Protein AF-E4TLK9-F1 (afdb_monomer_lite)

Secondary structure (DSSP, 8-state):
---HHHHHHHHTSS--SSPPPHHHHHHHHHHHHHHHHHHHHHHHHHHHHHHHHHHHHHHHHHHHHHHHHHHHHHHHHHHHHHHS--TT--HHHHHHHHHHHHHHHHHHHHHHHHHHHHHHHTT-----GGGGSHHHHHHHHHHHHHHT--TTGGGTB-TTS-PPTTHHHHTTGGGS-HHHHHHHHHHHTT-EE-S--EEETTEEEEEEEETTTT-EEEEEEEEEETTEEEEEEE--

Radius of gyration: 26.28 Å; chains: 1; bounding box: 68×37×87 Å

Sequence (236 aa):
MINPFLLVLFISMIAVSCGPTEEEIKEREAFVADSIKRINEEIRIHNEKIEVGKQLRQNWIKNMIEEIDTELRHANNRLKEIDDFVIGRSLSTKKRQLREQRETISTLKTTKANLQTELAKTNLFKSFDFQCTPEGTINYLFEAAKSNDFSKLRHIGDPYGELGEGLYELTTIEAFPSEVQNEFVNILSEGRIMGEPIINQDTAVIEIAVGYNSDRLNKVKLIKRRKHWYLLSLVM

Structure (mmCIF, N/CA/C/O backbone):
data_AF-E4TLK9-F1
#
_entry.id   AF-E4TLK9-F1
#
loop_
_atom_site.group_PDB
_atom_site.id
_atom_site.type_symbol
_atom_site.label_atom_id
_atom_site.label_alt_id
_atom_site.label_comp_id
_atom_site.label_asym_id
_atom_site.label_entity_id
_atom_site.label_seq_id
_atom_site.pdbx_PDB_ins_code
_atom_site.Cartn_x
_atom_site.Cartn_y
_atom_site.Cartn_z
_atom_site.occupancy
_atom_site.B_iso_or_equiv
_atom_site.auth_seq_id
_atom_site.auth_comp_id
_atom_site.auth_asym_id
_atom_site.auth_atom_id
_atom_site.pdbx_PDB_model_num
ATOM 1 N N . MET A 1 1 ? -26.427 -4.366 20.321 1.00 39.12 1 MET A N 1
ATOM 2 C CA . MET A 1 1 ? -25.902 -3.086 20.849 1.00 39.12 1 MET A CA 1
ATOM 3 C C . MET A 1 1 ? -26.866 -2.570 21.901 1.00 39.12 1 MET A C 1
ATOM 5 O O . MET A 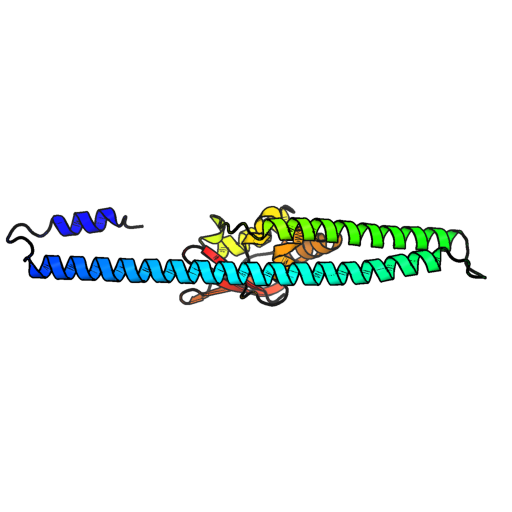1 1 ? -27.913 -2.046 21.548 1.00 39.12 1 MET A O 1
ATOM 9 N N . ILE A 1 2 ? -26.561 -2.779 23.181 1.00 38.53 2 ILE A N 1
ATOM 10 C CA . ILE A 1 2 ? -27.342 -2.178 24.267 1.00 38.53 2 ILE A CA 1
ATOM 11 C C . ILE A 1 2 ? -26.870 -0.729 24.372 1.00 38.53 2 ILE A C 1
ATOM 13 O O . ILE A 1 2 ? -25.686 -0.472 24.583 1.00 38.53 2 ILE A O 1
ATOM 17 N N . ASN A 1 3 ? -27.775 0.209 24.110 1.00 32.38 3 ASN A N 1
ATOM 18 C CA . ASN A 1 3 ? -27.506 1.636 24.207 1.00 32.38 3 ASN A CA 1
ATOM 19 C C . ASN A 1 3 ? -27.062 1.951 25.653 1.00 32.38 3 ASN A C 1
ATOM 21 O O . ASN A 1 3 ? -27.804 1.609 26.576 1.00 32.38 3 ASN A O 1
ATOM 25 N N . PRO A 1 4 ? -25.893 2.574 25.890 1.00 47.03 4 PRO A N 1
ATOM 26 C CA . PRO A 1 4 ? -25.422 2.871 27.245 1.00 47.03 4 PRO A CA 1
ATOM 27 C C . PRO A 1 4 ? -26.413 3.741 28.038 1.00 47.03 4 PRO A C 1
ATOM 29 O O . PRO A 1 4 ? -26.489 3.613 29.256 1.00 47.03 4 PRO A O 1
ATOM 32 N N . PHE A 1 5 ? -27.259 4.528 27.362 1.00 48.16 5 PHE A N 1
ATOM 33 C CA . PHE A 1 5 ? -28.358 5.266 27.997 1.00 48.16 5 PHE A CA 1
ATOM 34 C C . PHE A 1 5 ? -29.477 4.366 28.549 1.00 48.16 5 PHE A C 1
ATOM 36 O O . PHE A 1 5 ? -30.090 4.697 29.561 1.00 48.16 5 PHE A O 1
ATOM 43 N N . LEU A 1 6 ? -29.735 3.214 27.923 1.00 46.66 6 LEU A N 1
ATOM 44 C CA . LEU A 1 6 ? -30.761 2.258 28.361 1.00 46.66 6 LEU A CA 1
ATOM 45 C C . LEU A 1 6 ? -30.332 1.486 29.616 1.00 46.66 6 LEU A C 1
ATOM 47 O O . LEU A 1 6 ? -31.182 1.104 30.415 1.00 46.66 6 LEU A O 1
ATOM 51 N N . LEU A 1 7 ? -29.025 1.306 29.821 1.00 47.38 7 LEU A N 1
ATOM 52 C CA . LEU A 1 7 ? -28.484 0.633 31.004 1.00 47.38 7 LEU A CA 1
ATOM 53 C C . LEU A 1 7 ? -28.538 1.543 32.246 1.00 47.38 7 LEU A C 1
ATOM 55 O O . LEU A 1 7 ? -28.853 1.073 33.335 1.00 47.38 7 LEU A O 1
ATOM 59 N N . VAL A 1 8 ? -28.353 2.857 32.063 1.00 54.62 8 VAL A N 1
ATOM 60 C CA . VAL A 1 8 ? -28.563 3.873 33.115 1.00 54.62 8 VAL A CA 1
ATOM 61 C C . VAL A 1 8 ? -30.042 3.962 33.524 1.00 54.62 8 VAL A C 1
ATOM 63 O O . VAL A 1 8 ? -30.344 4.077 34.709 1.00 54.62 8 VAL A O 1
ATOM 66 N N . LEU A 1 9 ? -30.969 3.825 32.569 1.00 50.41 9 LEU A N 1
ATOM 67 C CA . LEU A 1 9 ? -32.421 3.843 32.812 1.00 50.41 9 LEU A CA 1
ATOM 68 C C . LEU A 1 9 ? -32.958 2.576 33.503 1.00 50.41 9 LEU A C 1
ATOM 70 O O . LEU A 1 9 ? -33.930 2.648 34.254 1.00 50.41 9 LEU A O 1
ATOM 74 N N . PHE A 1 10 ? -32.337 1.413 33.288 1.00 49.22 10 PHE A N 1
ATOM 75 C CA . PHE A 1 10 ? -32.759 0.173 33.953 1.00 49.22 10 PHE A CA 1
ATOM 76 C C . PHE A 1 10 ? -32.303 0.107 35.418 1.00 49.22 10 PHE A C 1
ATOM 78 O O . PHE A 1 10 ? -33.004 -0.447 36.262 1.00 49.22 10 PHE A O 1
ATOM 85 N N . ILE A 1 11 ? -31.175 0.745 35.747 1.00 52.88 11 ILE A N 1
ATOM 86 C CA . ILE A 1 11 ? -30.685 0.864 37.129 1.00 52.88 11 ILE A CA 1
ATOM 87 C C . ILE A 1 11 ? -31.583 1.801 37.960 1.00 52.88 11 ILE A C 1
ATOM 89 O O . ILE A 1 11 ? -31.688 1.624 39.172 1.00 52.88 11 ILE A O 1
ATOM 93 N N . SER A 1 12 ? -32.306 2.741 37.336 1.00 50.06 12 SER A N 1
ATOM 94 C CA . SER A 1 12 ? -33.211 3.651 38.056 1.00 50.06 12 SER A CA 1
ATOM 95 C C . SER A 1 12 ? -34.582 3.064 38.420 1.00 50.06 12 SER A C 1
ATOM 97 O O . SER A 1 12 ? -35.282 3.669 39.224 1.00 50.06 12 SER A O 1
ATOM 99 N N . MET A 1 13 ? -34.993 1.912 37.867 1.00 48.34 13 MET A N 1
ATOM 100 C CA . MET A 1 13 ? -36.345 1.363 38.106 1.00 48.34 13 MET A CA 1
ATOM 101 C C . MET A 1 13 ? -36.440 0.296 39.211 1.00 48.34 13 MET A C 1
ATOM 103 O O . MET A 1 13 ? -37.550 -0.091 39.562 1.00 48.34 13 MET A O 1
ATOM 107 N N . ILE A 1 14 ? -35.325 -0.167 39.793 1.00 50.03 14 ILE A N 1
ATOM 108 C CA . ILE A 1 14 ? -35.336 -1.234 40.823 1.00 50.03 14 ILE A CA 1
ATOM 109 C C . ILE A 1 14 ? -35.163 -0.686 42.260 1.00 50.03 14 ILE A C 1
ATOM 111 O O . ILE A 1 14 ? -35.329 -1.423 43.226 1.00 50.03 14 ILE A O 1
ATOM 115 N N . ALA A 1 15 ? -34.928 0.617 42.449 1.00 45.53 15 ALA A N 1
ATOM 116 C CA . ALA A 1 15 ? -34.709 1.211 43.772 1.00 45.53 15 ALA A CA 1
ATOM 117 C C . ALA A 1 15 ? -35.768 2.270 44.124 1.00 45.53 15 ALA A C 1
ATOM 119 O O . ALA A 1 15 ? -35.535 3.469 43.999 1.00 45.53 15 ALA A O 1
ATOM 120 N N . VAL A 1 16 ? -36.932 1.828 44.608 1.00 52.34 16 VAL A N 1
ATOM 121 C CA . VAL A 1 16 ? -37.844 2.683 45.389 1.00 52.34 16 VAL A CA 1
ATOM 122 C C . VAL A 1 16 ? -37.971 2.101 46.794 1.00 52.34 16 VAL A C 1
ATOM 124 O O . VAL A 1 16 ? -38.975 1.490 47.136 1.00 52.34 16 VAL A O 1
ATOM 127 N N . SER A 1 17 ? -36.908 2.248 47.586 1.00 52.69 17 SER A N 1
ATOM 128 C CA . SER A 1 17 ? -36.950 2.415 49.047 1.00 52.69 17 SER A CA 1
ATOM 129 C C . SER A 1 17 ? -35.513 2.677 49.517 1.00 52.69 17 SER A C 1
ATOM 131 O O . SER A 1 17 ? -34.683 1.780 49.432 1.00 52.69 17 SER A O 1
ATOM 133 N N . CYS A 1 18 ? -35.224 3.907 49.956 1.00 61.03 18 CYS A N 1
ATOM 134 C CA . CYS A 1 18 ? -33.894 4.481 50.241 1.00 61.03 18 CYS A CA 1
ATOM 135 C C . CYS A 1 18 ? -33.061 4.835 48.989 1.00 61.03 18 CYS A C 1
ATOM 137 O O . CYS A 1 18 ? -32.595 3.972 48.253 1.00 61.03 18 CYS A O 1
ATOM 139 N N . GLY A 1 19 ? -32.890 6.140 48.741 1.00 62.31 19 GLY A N 1
ATOM 140 C CA . GLY A 1 19 ? -31.951 6.648 47.735 1.00 62.31 19 GLY A CA 1
ATOM 141 C C . GLY A 1 19 ? -30.491 6.378 48.129 1.00 62.31 19 GLY A C 1
ATOM 142 O O . GLY A 1 19 ? -30.234 6.061 49.292 1.00 62.31 19 GLY A O 1
ATOM 143 N N . PRO A 1 20 ? -29.546 6.494 47.180 1.00 72.50 20 PRO A N 1
ATOM 144 C CA . PRO A 1 20 ? -28.137 6.229 47.444 1.00 72.50 20 PRO A CA 1
ATOM 145 C C . PRO A 1 20 ? -27.592 7.156 48.533 1.00 72.50 20 PRO A C 1
ATOM 147 O O . PRO A 1 20 ? -27.981 8.325 48.620 1.00 72.50 20 PRO A O 1
ATOM 150 N N . THR A 1 21 ? -26.697 6.632 49.366 1.00 83.25 21 THR A N 1
ATOM 151 C CA . THR A 1 21 ? -26.055 7.424 50.426 1.00 83.25 21 THR A CA 1
ATOM 152 C C . THR A 1 21 ? -25.084 8.449 49.826 1.00 83.25 21 THR A C 1
ATOM 154 O O . THR A 1 21 ? -24.628 8.310 48.692 1.00 83.25 21 THR A O 1
ATOM 157 N N . GLU A 1 22 ? -24.733 9.499 50.577 1.00 85.81 22 GLU A N 1
ATOM 158 C CA . GLU A 1 22 ? -23.747 10.496 50.120 1.00 85.81 22 GLU A CA 1
ATOM 159 C C . GLU A 1 22 ? -22.383 9.854 49.798 1.00 85.81 22 GLU A C 1
ATOM 161 O O . GLU A 1 22 ? -21.685 10.278 48.878 1.00 85.81 22 GLU A O 1
ATOM 166 N N . GLU A 1 23 ? -22.024 8.800 50.530 1.00 87.44 23 GLU A N 1
ATOM 167 C CA . GLU A 1 23 ? -20.801 8.026 50.320 1.00 87.44 23 GLU A CA 1
ATOM 168 C C . GLU A 1 23 ? -20.871 7.202 49.025 1.00 87.44 23 GLU A C 1
ATOM 170 O O . GLU A 1 23 ? -19.958 7.284 48.205 1.00 87.44 23 GLU A O 1
ATOM 175 N N . GLU A 1 24 ? -22.001 6.539 48.748 1.00 82.00 24 GLU A N 1
ATOM 176 C CA . GLU A 1 24 ? -22.237 5.842 47.473 1.00 82.00 24 GLU A CA 1
ATOM 177 C C . GLU A 1 24 ? -22.226 6.794 46.266 1.00 82.00 24 GLU A C 1
ATOM 179 O O . GLU A 1 24 ? -21.778 6.420 45.179 1.00 82.00 24 GLU A O 1
ATOM 184 N N . ILE A 1 25 ? -22.715 8.029 46.426 1.00 83.62 25 ILE A N 1
ATOM 185 C CA . ILE A 1 25 ? -22.654 9.051 45.372 1.00 83.62 25 ILE A CA 1
ATOM 186 C C . ILE A 1 25 ? -21.197 9.458 45.117 1.00 83.62 25 ILE A C 1
ATOM 188 O O . ILE A 1 25 ? -20.768 9.445 43.963 1.00 83.62 25 ILE A O 1
ATOM 192 N N . LYS A 1 26 ? -20.413 9.736 46.168 1.00 88.62 26 LYS A N 1
ATOM 193 C CA . LYS A 1 26 ? -18.987 10.091 46.045 1.00 88.62 26 LYS A CA 1
ATOM 194 C C . LYS A 1 26 ? -18.156 8.971 45.421 1.00 88.62 26 LYS A C 1
ATOM 196 O O . LYS A 1 26 ? -17.313 9.246 44.569 1.00 88.62 26 LYS A O 1
ATOM 201 N N . GLU A 1 27 ? -18.401 7.715 45.791 1.00 89.69 27 GLU A N 1
ATOM 202 C CA . GLU A 1 27 ? -17.726 6.563 45.182 1.00 89.69 27 GLU A CA 1
ATOM 203 C C . GLU A 1 27 ? -18.060 6.425 43.691 1.00 89.69 27 GLU A C 1
ATOM 205 O O . GLU A 1 27 ? -17.165 6.208 42.869 1.00 89.69 27 GLU A O 1
ATOM 210 N N . ARG A 1 28 ? -19.333 6.608 43.311 1.00 87.12 28 ARG A N 1
ATOM 211 C CA . ARG A 1 28 ? -19.753 6.602 41.900 1.00 87.12 28 ARG A CA 1
ATOM 212 C C . ARG A 1 28 ? -19.112 7.743 41.115 1.00 87.12 28 ARG A C 1
ATOM 214 O O . ARG A 1 28 ? -18.619 7.509 40.012 1.00 87.12 28 ARG A O 1
ATOM 221 N N . GLU A 1 29 ? -19.088 8.953 41.666 1.00 90.75 29 GLU A N 1
ATOM 222 C CA . GLU A 1 29 ? -18.437 10.112 41.046 1.00 90.75 29 GLU A CA 1
ATOM 223 C C . GLU A 1 29 ? -16.932 9.885 40.866 1.00 90.75 29 GLU A C 1
ATOM 225 O O . GLU A 1 29 ? -16.398 10.133 39.781 1.00 90.75 29 GLU A O 1
ATOM 230 N N . ALA A 1 30 ? -16.256 9.337 41.880 1.00 90.81 30 ALA A N 1
ATOM 231 C CA . ALA A 1 30 ? -14.840 8.992 41.811 1.00 90.81 30 ALA A CA 1
ATOM 232 C C . ALA A 1 30 ? -14.558 7.913 40.750 1.00 90.81 30 ALA A C 1
ATOM 234 O O . ALA A 1 30 ? -13.628 8.060 39.954 1.00 90.81 30 ALA A O 1
ATOM 235 N N . PHE A 1 31 ? -15.385 6.865 40.675 1.00 91.38 31 PHE A N 1
ATOM 236 C CA . PHE A 1 31 ? -15.266 5.812 39.662 1.00 91.38 31 PHE A CA 1
ATOM 237 C C . PHE A 1 31 ? -15.469 6.344 38.234 1.00 91.38 31 PHE A C 1
ATOM 239 O O . PHE A 1 31 ? -14.740 5.964 37.308 1.00 91.38 31 PHE A O 1
ATOM 246 N N . VAL A 1 32 ? -16.444 7.238 38.039 1.00 91.44 32 VAL A N 1
ATOM 247 C CA . VAL A 1 32 ? -16.689 7.892 36.746 1.00 91.44 32 VAL A CA 1
ATOM 248 C C . VAL A 1 32 ? -15.514 8.796 36.370 1.00 91.44 32 VAL A C 1
ATOM 250 O O . VAL A 1 32 ? -15.032 8.710 35.240 1.00 91.44 32 VAL A O 1
ATOM 253 N N . ALA A 1 33 ? -15.006 9.607 37.302 1.00 92.25 33 ALA A N 1
ATOM 254 C CA . ALA A 1 33 ? -13.859 10.483 37.065 1.00 92.25 33 ALA A CA 1
ATOM 255 C C . ALA A 1 33 ? -12.591 9.696 36.689 1.00 92.25 33 ALA A C 1
ATOM 257 O O . ALA A 1 33 ? -11.909 10.047 35.723 1.00 92.25 33 ALA A O 1
ATOM 258 N N . ASP A 1 34 ? -12.304 8.598 37.396 1.00 93.69 34 ASP A N 1
ATOM 259 C CA . ASP A 1 34 ? -11.184 7.702 37.090 1.00 93.69 34 ASP A CA 1
ATOM 260 C C . ASP A 1 34 ? -11.346 7.033 35.714 1.00 93.69 34 ASP A C 1
ATOM 262 O O . ASP A 1 34 ? -10.414 6.991 34.908 1.00 93.69 34 ASP A O 1
ATOM 266 N N . SER A 1 35 ? -12.561 6.591 35.380 1.00 91.50 35 SER A N 1
ATOM 267 C CA . SER A 1 35 ? -12.861 6.007 34.068 1.00 91.50 35 SER A CA 1
ATOM 268 C C . SER A 1 35 ? -12.695 7.013 32.926 1.00 91.50 35 SER A C 1
ATOM 270 O O . SER A 1 35 ? -12.095 6.677 31.906 1.00 91.50 35 SER A O 1
ATOM 272 N N . ILE A 1 36 ? -13.145 8.260 33.102 1.00 92.94 36 ILE A N 1
ATOM 273 C CA . ILE A 1 36 ? -12.925 9.346 32.133 1.00 92.94 36 ILE A CA 1
ATOM 274 C C . ILE A 1 36 ? -11.427 9.625 31.971 1.00 92.94 36 ILE A C 1
ATOM 276 O O . ILE A 1 36 ? -10.950 9.775 30.845 1.00 92.94 36 ILE A O 1
ATOM 280 N N . LYS A 1 37 ? -10.667 9.659 33.073 1.00 94.69 37 LYS A N 1
ATOM 281 C CA . LYS A 1 37 ? -9.216 9.874 33.038 1.00 94.69 37 LYS A CA 1
ATOM 282 C C . LYS A 1 37 ? -8.502 8.776 32.245 1.00 94.69 37 LYS A C 1
ATOM 284 O O . LYS A 1 37 ? -7.679 9.103 31.393 1.00 94.69 37 LYS A O 1
ATOM 289 N N . ARG A 1 38 ? -8.849 7.501 32.467 1.00 93.00 38 ARG A N 1
ATOM 290 C CA . ARG A 1 38 ? -8.309 6.365 31.696 1.00 93.00 38 ARG A CA 1
ATOM 291 C C . ARG A 1 38 ? -8.635 6.472 30.208 1.00 93.00 38 ARG A C 1
ATOM 293 O O . ARG A 1 38 ? -7.733 6.365 29.387 1.00 93.00 38 ARG A O 1
ATOM 300 N N . ILE A 1 39 ? -9.890 6.761 29.861 1.00 92.31 39 ILE A N 1
ATOM 301 C CA . ILE A 1 39 ? -10.317 6.921 28.461 1.00 92.31 39 ILE A CA 1
ATOM 302 C C . ILE A 1 39 ? -9.553 8.065 27.781 1.00 92.31 39 ILE A C 1
ATOM 304 O O . ILE A 1 39 ? -9.091 7.916 26.651 1.00 92.31 39 ILE A O 1
ATOM 308 N N . ASN A 1 40 ? -9.396 9.205 28.456 1.00 93.69 40 ASN A N 1
ATOM 309 C CA . ASN A 1 40 ? -8.656 10.343 27.910 1.00 93.69 40 ASN A CA 1
ATOM 310 C C . ASN A 1 40 ? -7.179 10.008 27.683 1.00 93.69 40 ASN A C 1
ATOM 312 O O . ASN A 1 40 ? -6.610 10.409 26.667 1.00 93.69 40 ASN A O 1
ATOM 316 N N . GLU A 1 41 ? -6.577 9.244 28.590 1.00 94.81 41 GLU A N 1
ATOM 317 C CA . GLU A 1 41 ? -5.200 8.781 28.452 1.00 94.81 41 GLU A CA 1
ATOM 318 C C . GLU A 1 41 ? -5.037 7.792 27.286 1.00 94.81 41 GLU A C 1
ATOM 320 O O . GLU A 1 41 ? -4.126 7.938 26.472 1.00 94.81 41 GLU A O 1
ATOM 325 N N . GLU A 1 42 ? -5.962 6.846 27.119 1.00 92.69 42 GLU A N 1
ATOM 326 C CA . GLU A 1 42 ? -5.984 5.941 25.962 1.00 92.69 42 GLU A CA 1
ATOM 327 C C . GLU A 1 42 ? -6.135 6.702 24.636 1.00 92.69 42 GLU A C 1
ATOM 329 O O . GLU A 1 42 ? -5.474 6.376 23.647 1.00 92.69 42 GLU A O 1
ATOM 334 N N . ILE A 1 43 ? -6.974 7.744 24.606 1.00 92.69 43 ILE A N 1
ATOM 335 C CA . ILE A 1 43 ? -7.133 8.623 23.438 1.00 92.69 43 ILE A CA 1
ATOM 336 C C . ILE A 1 43 ? -5.832 9.374 23.144 1.00 92.69 43 ILE A C 1
ATOM 338 O O . ILE A 1 43 ? -5.437 9.465 21.979 1.00 92.69 43 ILE A O 1
ATOM 342 N N . ARG A 1 44 ? -5.158 9.894 24.177 1.00 95.94 44 ARG A N 1
ATOM 343 C CA . ARG A 1 44 ? -3.869 10.581 24.036 1.00 95.94 44 ARG A CA 1
ATOM 344 C C . ARG A 1 44 ? -2.824 9.650 23.422 1.00 95.94 44 ARG A C 1
ATOM 346 O O . ARG A 1 44 ? -2.254 9.988 22.389 1.00 95.94 44 ARG A O 1
ATOM 353 N N . ILE A 1 45 ? -2.649 8.457 23.994 1.00 95.44 45 ILE A N 1
ATOM 354 C CA . ILE A 1 45 ? -1.698 7.445 23.508 1.00 95.44 45 ILE A CA 1
ATOM 355 C C . ILE A 1 45 ? -2.030 7.023 22.071 1.00 95.44 45 ILE A C 1
ATOM 357 O O . ILE A 1 45 ? -1.135 6.896 21.238 1.00 95.44 45 ILE A O 1
ATOM 361 N N . HIS A 1 46 ? -3.312 6.825 21.752 1.00 93.31 46 HIS A N 1
ATOM 362 C CA . HIS A 1 46 ? -3.754 6.502 20.394 1.00 93.31 46 HIS A CA 1
ATOM 363 C C . HIS A 1 46 ? -3.335 7.576 19.383 1.00 93.31 46 HIS A C 1
ATOM 365 O O . HIS A 1 46 ? -2.796 7.244 18.328 1.00 93.31 46 HIS A O 1
ATOM 371 N N . ASN A 1 47 ? -3.553 8.851 19.709 1.00 93.62 47 ASN A N 1
ATOM 372 C CA . ASN A 1 47 ? -3.186 9.959 18.832 1.00 93.62 47 ASN A CA 1
ATOM 373 C C . ASN A 1 47 ? -1.663 10.071 18.673 1.00 93.62 47 ASN A C 1
ATOM 375 O O . ASN A 1 47 ? -1.187 10.244 17.557 1.00 93.62 47 ASN A O 1
ATOM 379 N N . GLU A 1 48 ? -0.894 9.898 19.751 1.00 95.75 48 GLU A N 1
ATOM 380 C CA . GLU A 1 48 ? 0.575 9.887 19.689 1.00 95.75 48 GLU A CA 1
ATOM 381 C C . GLU A 1 48 ? 1.099 8.769 18.786 1.00 95.75 48 GLU A C 1
ATOM 383 O O . GLU A 1 48 ? 1.959 9.009 17.940 1.00 95.75 48 GLU A O 1
ATOM 388 N N . LYS A 1 49 ? 0.536 7.562 18.895 1.00 96.06 49 LYS A N 1
ATOM 389 C CA . LYS A 1 49 ? 0.905 6.447 18.015 1.00 96.06 49 LYS A CA 1
ATOM 390 C C . LYS A 1 49 ? 0.523 6.690 16.555 1.00 96.06 49 LYS A C 1
ATOM 392 O O . LYS A 1 49 ? 1.281 6.304 15.671 1.00 96.06 49 LYS A O 1
ATOM 397 N N . ILE A 1 50 ? -0.606 7.351 16.290 1.00 94.75 50 ILE A N 1
ATOM 398 C CA . ILE A 1 50 ? -0.957 7.791 14.931 1.00 94.75 50 ILE A CA 1
ATOM 399 C C . ILE A 1 50 ? 0.095 8.764 14.390 1.00 94.75 50 ILE A C 1
ATOM 401 O O . ILE A 1 50 ? 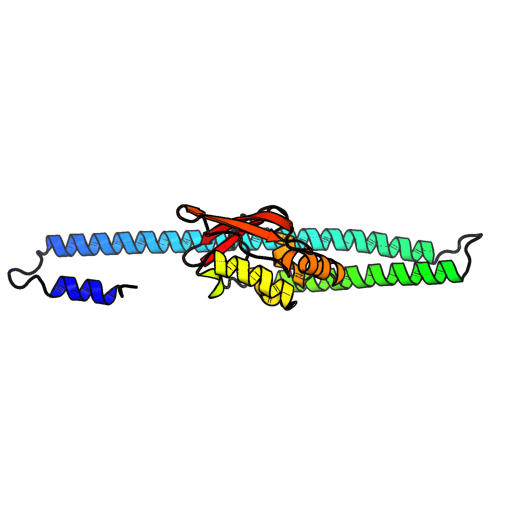0.504 8.627 13.240 1.00 94.75 50 ILE A O 1
ATOM 405 N N . GLU A 1 51 ? 0.552 9.731 15.188 1.00 94.62 51 GLU A N 1
ATOM 406 C CA . GLU A 1 51 ? 1.592 10.669 14.747 1.00 94.62 51 GLU A CA 1
ATOM 407 C C . GLU A 1 51 ? 2.922 9.963 14.458 1.00 94.62 51 GLU A C 1
ATOM 409 O O . GLU A 1 51 ? 3.557 10.249 13.442 1.00 94.62 51 GLU A O 1
ATOM 414 N N . VAL A 1 52 ? 3.305 8.976 15.274 1.00 95.31 52 VAL A N 1
ATOM 415 C CA . VAL A 1 52 ? 4.468 8.118 14.988 1.00 95.31 52 VAL A CA 1
ATOM 416 C C . VAL A 1 52 ? 4.282 7.371 13.664 1.00 95.31 52 VAL A C 1
ATOM 418 O O . VAL A 1 52 ? 5.156 7.431 12.800 1.00 95.31 52 VAL A O 1
ATOM 421 N N . GLY A 1 53 ? 3.131 6.727 13.452 1.00 94.62 53 GLY A N 1
ATOM 422 C CA . GLY A 1 53 ? 2.840 6.012 12.207 1.00 94.62 53 GLY A CA 1
ATOM 423 C C . GLY A 1 53 ? 2.864 6.915 10.970 1.00 94.62 53 GLY A C 1
ATOM 424 O O . GLY A 1 53 ? 3.408 6.535 9.930 1.00 94.62 53 GLY A O 1
ATOM 425 N N . LYS A 1 54 ? 2.362 8.152 11.087 1.00 94.56 54 LYS A N 1
ATOM 426 C CA . LYS A 1 54 ? 2.469 9.171 10.031 1.00 94.56 54 LYS A CA 1
ATOM 427 C C . LYS A 1 54 ? 3.925 9.491 9.704 1.00 94.56 54 LYS A C 1
ATOM 429 O O . LYS A 1 54 ? 4.276 9.512 8.527 1.00 94.56 54 LYS A O 1
ATOM 434 N N . GLN A 1 55 ? 4.767 9.713 10.714 1.00 95.12 55 GLN A N 1
ATOM 435 C CA . GLN A 1 55 ? 6.190 10.002 10.512 1.00 95.12 55 GLN A CA 1
ATOM 436 C C . GLN A 1 55 ? 6.920 8.830 9.848 1.00 95.12 55 GLN A C 1
ATOM 438 O O . GLN A 1 55 ? 7.673 9.045 8.899 1.00 95.12 55 GLN A O 1
ATOM 443 N N . LEU A 1 56 ? 6.659 7.595 10.289 1.00 95.38 56 LEU A N 1
ATOM 444 C CA . LEU A 1 56 ? 7.231 6.388 9.684 1.00 95.38 56 LEU A CA 1
ATOM 445 C C . LEU A 1 56 ? 6.866 6.284 8.201 1.00 95.38 56 LEU A C 1
ATOM 447 O O . LEU A 1 56 ? 7.749 6.127 7.357 1.00 95.38 56 LEU A O 1
ATOM 451 N N . ARG A 1 57 ? 5.586 6.474 7.865 1.00 94.38 57 ARG A N 1
ATOM 452 C CA . ARG A 1 57 ? 5.130 6.465 6.472 1.00 94.38 57 ARG A CA 1
ATOM 453 C C . ARG A 1 57 ? 5.752 7.588 5.648 1.00 94.38 57 ARG A C 1
ATOM 455 O O . ARG A 1 57 ? 6.184 7.351 4.526 1.00 94.38 57 ARG A O 1
ATOM 462 N N . GLN A 1 58 ? 5.807 8.805 6.185 1.00 95.56 58 GLN A N 1
ATOM 463 C CA . GLN A 1 58 ? 6.436 9.939 5.504 1.00 95.56 58 GLN A CA 1
ATOM 464 C C . GLN A 1 58 ? 7.911 9.671 5.211 1.00 95.56 58 GLN A C 1
ATOM 466 O O . GLN A 1 58 ? 8.376 9.990 4.121 1.00 95.56 58 GLN A O 1
ATOM 471 N N . ASN A 1 59 ? 8.635 9.082 6.162 1.00 96.25 59 ASN A N 1
ATOM 472 C CA . ASN A 1 59 ? 10.038 8.729 5.984 1.00 96.25 59 ASN A CA 1
ATOM 473 C C . ASN A 1 59 ? 10.205 7.634 4.925 1.00 96.25 59 ASN A C 1
ATOM 475 O O . ASN A 1 59 ? 11.042 7.789 4.043 1.00 96.25 59 ASN A O 1
ATOM 479 N N . TRP A 1 60 ? 9.364 6.595 4.937 1.00 95.88 60 TRP A N 1
ATOM 480 C CA . TRP A 1 60 ? 9.377 5.565 3.893 1.00 95.88 60 TRP A CA 1
ATOM 481 C C . TRP A 1 60 ? 9.143 6.163 2.494 1.00 95.88 60 TRP A C 1
ATOM 483 O O . TRP A 1 60 ? 9.938 5.929 1.587 1.00 95.88 60 TRP A O 1
ATOM 493 N N . ILE A 1 61 ? 8.126 7.023 2.330 1.00 96.69 61 ILE A N 1
ATOM 494 C CA . ILE A 1 61 ? 7.847 7.691 1.044 1.00 96.69 61 ILE A CA 1
ATOM 495 C C . ILE A 1 61 ? 9.024 8.581 0.612 1.00 96.69 61 ILE A C 1
ATOM 497 O O . ILE A 1 61 ? 9.389 8.587 -0.562 1.00 96.69 61 ILE A O 1
ATOM 501 N N . LYS A 1 62 ? 9.626 9.343 1.538 1.00 97.94 62 LYS A N 1
ATOM 502 C CA . LYS A 1 62 ? 10.788 10.198 1.238 1.00 97.94 62 LYS A CA 1
ATOM 503 C C . LYS A 1 62 ? 11.981 9.380 0.755 1.00 97.94 62 LYS A C 1
ATOM 505 O O . LYS A 1 62 ? 12.566 9.746 -0.258 1.00 97.94 62 LYS A O 1
ATOM 510 N N . ASN A 1 63 ? 12.277 8.263 1.415 1.00 98.00 63 ASN A N 1
ATOM 511 C CA . ASN A 1 63 ? 13.354 7.368 1.001 1.00 98.00 63 ASN A CA 1
ATOM 512 C C . ASN A 1 63 ? 13.109 6.840 -0.424 1.00 98.00 63 ASN A C 1
ATOM 514 O O . ASN A 1 63 ? 14.014 6.894 -1.250 1.00 98.00 63 ASN A O 1
ATOM 518 N N . MET A 1 64 ? 11.874 6.445 -0.766 1.00 97.56 64 MET A N 1
ATOM 519 C CA . MET A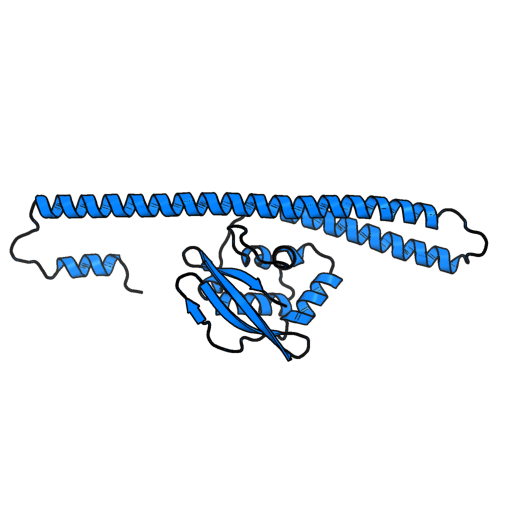 1 64 ? 11.552 6.015 -2.139 1.00 97.56 64 MET A CA 1
ATOM 520 C C . MET A 1 64 ? 11.720 7.135 -3.166 1.00 97.56 64 MET A C 1
ATOM 522 O O . MET A 1 64 ? 12.182 6.905 -4.281 1.00 97.56 64 MET A O 1
ATOM 526 N N . ILE A 1 65 ? 11.374 8.372 -2.806 1.00 98.31 65 ILE A N 1
ATOM 527 C CA . ILE A 1 65 ? 11.610 9.528 -3.677 1.00 98.31 65 ILE A CA 1
ATOM 528 C C . ILE A 1 65 ? 13.117 9.743 -3.905 1.00 98.31 65 ILE A C 1
ATOM 530 O O . ILE A 1 65 ? 13.517 10.041 -5.032 1.00 98.31 65 ILE A O 1
ATOM 534 N N . GLU A 1 66 ? 13.950 9.581 -2.875 1.00 98.44 66 GLU A N 1
ATOM 535 C CA . GLU A 1 66 ? 15.413 9.698 -2.977 1.00 98.44 66 GLU A CA 1
ATOM 536 C C . GLU A 1 66 ? 16.036 8.588 -3.841 1.00 98.44 66 GLU A C 1
ATOM 538 O O . GLU A 1 66 ? 16.946 8.850 -4.642 1.00 98.44 66 GLU A O 1
ATOM 543 N N . GLU A 1 67 ? 15.520 7.363 -3.736 1.00 98.00 67 GLU A N 1
ATOM 544 C CA . GLU A 1 67 ? 15.890 6.240 -4.601 1.00 98.00 67 GLU A CA 1
ATOM 545 C C . GLU A 1 67 ? 15.526 6.529 -6.059 1.00 98.00 67 GLU A C 1
ATOM 547 O O . GLU A 1 67 ? 16.398 6.480 -6.930 1.00 98.00 67 GLU A O 1
ATOM 552 N N . ILE A 1 68 ? 14.294 6.972 -6.326 1.00 98.19 68 ILE A N 1
ATOM 553 C CA . ILE A 1 68 ? 13.864 7.369 -7.675 1.00 98.19 68 ILE A CA 1
ATOM 554 C C . ILE A 1 68 ? 14.713 8.525 -8.213 1.00 98.19 68 ILE A C 1
ATOM 556 O O . ILE A 1 68 ? 15.041 8.549 -9.399 1.00 98.19 68 ILE A O 1
ATOM 560 N N . ASP A 1 69 ? 15.116 9.486 -7.379 1.00 98.50 69 ASP A N 1
ATOM 561 C CA . ASP A 1 69 ? 16.024 10.556 -7.802 1.00 98.50 69 ASP A CA 1
ATOM 562 C C . ASP A 1 69 ? 17.399 10.028 -8.209 1.00 98.50 69 ASP A C 1
ATOM 564 O O . ASP A 1 69 ? 18.017 10.535 -9.152 1.00 98.50 69 ASP A O 1
ATOM 568 N N . THR A 1 70 ? 17.874 8.991 -7.528 1.00 98.44 70 THR A N 1
ATOM 569 C CA . THR A 1 70 ? 19.105 8.289 -7.888 1.00 98.44 70 THR A CA 1
ATOM 570 C C . THR A 1 70 ? 18.944 7.555 -9.216 1.00 98.44 70 THR A C 1
ATOM 572 O O . THR A 1 70 ? 19.752 7.757 -10.127 1.00 98.44 70 THR A O 1
ATOM 575 N N . GLU A 1 71 ? 17.859 6.805 -9.391 1.00 98.19 71 GLU A N 1
ATOM 576 C CA . GLU A 1 71 ? 17.541 6.121 -10.647 1.00 98.19 71 GLU A CA 1
ATOM 577 C C . GLU A 1 71 ? 17.359 7.091 -11.816 1.00 98.19 71 GLU A C 1
ATOM 579 O O . GLU A 1 71 ? 17.873 6.848 -12.907 1.00 98.19 71 GLU A O 1
ATOM 584 N N . LEU A 1 72 ? 16.714 8.238 -11.598 1.00 98.38 72 LEU A N 1
ATOM 585 C CA . LEU A 1 72 ? 16.574 9.289 -12.602 1.00 98.38 72 LEU A CA 1
ATOM 586 C C . LEU A 1 72 ? 17.934 9.829 -13.041 1.00 98.38 72 LEU A C 1
ATOM 588 O O . LEU A 1 72 ? 18.134 10.061 -14.237 1.00 98.38 72 LEU A O 1
ATOM 592 N N . ARG A 1 73 ? 18.889 10.026 -12.123 1.00 98.44 73 ARG A N 1
ATOM 593 C CA . ARG A 1 73 ? 20.257 10.432 -12.495 1.00 98.44 73 ARG A CA 1
ATOM 594 C C . ARG A 1 73 ? 20.914 9.377 -13.386 1.00 98.44 73 ARG A C 1
ATOM 596 O O . ARG A 1 73 ? 21.432 9.730 -14.447 1.00 98.44 73 ARG A O 1
ATOM 603 N N . HIS A 1 74 ? 20.832 8.100 -13.014 1.00 98.19 74 HIS A N 1
ATOM 604 C CA . HIS A 1 74 ? 21.369 6.999 -13.821 1.00 98.19 74 HIS A CA 1
ATOM 605 C C . HIS A 1 74 ? 20.693 6.896 -15.195 1.00 98.19 74 HIS A C 1
ATOM 607 O O . HIS A 1 74 ? 21.372 6.811 -16.218 1.00 98.19 74 HIS A O 1
ATOM 613 N N . ALA A 1 75 ? 19.366 6.991 -15.240 1.00 97.81 75 ALA A N 1
ATOM 614 C CA . ALA A 1 75 ? 18.577 6.930 -16.461 1.00 97.81 75 ALA A CA 1
ATOM 615 C C . ALA A 1 75 ? 18.898 8.088 -17.422 1.00 97.81 75 ALA A C 1
ATOM 617 O O . ALA A 1 75 ? 18.994 7.883 -18.633 1.00 97.81 75 ALA A O 1
ATOM 618 N N . ASN A 1 76 ? 19.109 9.300 -16.899 1.00 97.62 76 ASN A N 1
ATOM 619 C CA . ASN A 1 76 ? 19.513 10.453 -17.705 1.00 97.62 76 ASN A CA 1
ATOM 620 C C . ASN A 1 76 ? 20.951 10.328 -18.229 1.00 97.62 76 ASN A C 1
ATOM 622 O O . ASN A 1 76 ? 21.209 10.717 -19.367 1.00 97.62 76 ASN A O 1
ATOM 626 N N . ASN A 1 77 ? 21.880 9.779 -17.442 1.00 96.69 77 ASN A N 1
ATOM 627 C CA . ASN A 1 77 ? 23.242 9.513 -17.916 1.00 96.69 77 ASN A CA 1
ATOM 628 C C . ASN A 1 77 ? 23.235 8.475 -19.042 1.00 96.69 77 ASN A C 1
ATOM 630 O O . ASN A 1 77 ? 23.786 8.731 -20.109 1.00 96.69 77 ASN A O 1
ATOM 634 N N . ARG A 1 78 ? 22.492 7.378 -18.868 1.00 95.25 78 ARG A N 1
ATOM 635 C CA . ARG A 1 78 ? 22.307 6.364 -19.912 1.00 95.25 78 ARG A CA 1
ATOM 636 C C . ARG A 1 78 ? 21.669 6.936 -21.179 1.00 95.25 78 ARG A C 1
ATOM 638 O O . ARG A 1 78 ? 22.038 6.551 -22.283 1.00 95.25 78 ARG A O 1
ATOM 645 N N . LEU A 1 79 ? 20.726 7.873 -21.050 1.00 95.62 79 LEU A N 1
ATOM 646 C CA . LEU A 1 79 ? 20.143 8.556 -22.207 1.00 95.62 79 LEU A CA 1
ATOM 647 C C . LEU A 1 79 ? 21.205 9.329 -23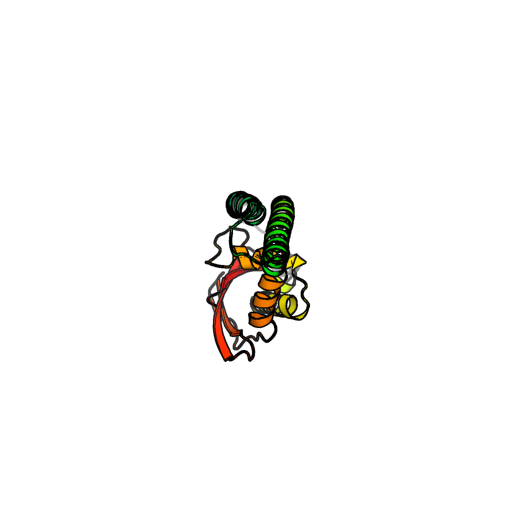.006 1.00 95.62 79 LEU A C 1
ATOM 649 O O . LEU A 1 79 ? 21.186 9.260 -24.234 1.00 95.62 79 LEU A O 1
ATOM 653 N N . LYS A 1 80 ? 22.127 10.024 -22.323 1.00 94.75 80 LYS A N 1
ATOM 654 C CA . LYS A 1 80 ? 23.255 10.718 -22.966 1.00 94.75 80 LYS A CA 1
ATOM 655 C C . LYS A 1 80 ? 24.189 9.729 -23.659 1.00 94.75 80 LYS A C 1
ATOM 657 O O . LYS A 1 80 ? 24.475 9.914 -24.830 1.00 94.75 80 LYS A O 1
ATOM 662 N N . GLU A 1 81 ? 24.553 8.633 -22.996 1.00 92.88 81 GLU A N 1
ATOM 663 C CA . GLU A 1 81 ? 25.395 7.575 -23.582 1.00 92.88 81 GLU A CA 1
ATOM 664 C C . GLU A 1 81 ? 24.765 6.937 -24.830 1.00 92.88 81 GLU A C 1
ATOM 666 O O . GLU A 1 81 ? 25.453 6.626 -25.801 1.00 92.88 81 GLU A O 1
ATOM 671 N N . ILE A 1 82 ? 23.442 6.731 -24.834 1.00 91.31 82 ILE A N 1
ATOM 672 C CA . ILE A 1 82 ? 22.735 6.232 -26.018 1.00 91.31 82 ILE A CA 1
ATOM 673 C C . ILE A 1 82 ? 22.758 7.285 -27.128 1.00 91.31 82 ILE A C 1
ATOM 675 O O . ILE A 1 82 ? 22.822 6.909 -28.304 1.00 91.31 82 ILE A O 1
ATOM 679 N N . ASP A 1 83 ? 22.660 8.571 -26.793 1.00 89.44 83 ASP A N 1
ATOM 680 C CA . ASP A 1 83 ? 22.705 9.634 -27.789 1.00 89.44 83 ASP A CA 1
ATOM 681 C C . ASP A 1 83 ? 24.107 9.824 -28.381 1.00 89.44 83 ASP A C 1
ATOM 683 O O . ASP A 1 83 ? 24.245 9.971 -29.601 1.00 89.44 83 ASP A O 1
ATOM 687 N N . ASP A 1 84 ? 25.142 9.679 -27.564 1.00 88.81 84 ASP A N 1
ATOM 688 C CA . ASP A 1 84 ? 26.523 9.653 -28.018 1.00 88.81 84 ASP A CA 1
ATOM 689 C C . ASP A 1 84 ? 26.744 8.473 -28.988 1.00 88.81 84 ASP A C 1
ATOM 691 O O . ASP A 1 84 ? 26.190 7.372 -28.873 1.00 88.81 84 ASP A O 1
ATOM 695 N N . PHE A 1 85 ? 27.469 8.736 -30.073 1.00 67.00 85 PHE A N 1
ATOM 696 C CA . PHE A 1 85 ? 27.605 7.800 -31.186 1.00 67.00 85 PHE A CA 1
ATOM 697 C C . PHE A 1 85 ? 28.496 6.601 -30.820 1.00 67.00 85 PHE A C 1
ATOM 699 O O . PHE A 1 85 ? 29.556 6.763 -30.225 1.00 67.00 85 PHE A O 1
ATOM 706 N N . VAL A 1 86 ? 28.100 5.395 -31.254 1.00 77.69 86 VAL A N 1
ATOM 707 C CA . VAL A 1 86 ? 28.882 4.155 -31.093 1.00 77.69 86 VAL A CA 1
ATOM 708 C C . VAL A 1 86 ? 29.049 3.504 -32.465 1.00 77.69 86 VAL A C 1
ATOM 710 O O . VAL A 1 86 ? 28.055 3.244 -33.151 1.00 77.69 86 VAL A O 1
ATOM 713 N N . ILE A 1 87 ? 30.298 3.237 -32.859 1.00 69.56 87 ILE A N 1
ATOM 714 C CA . ILE A 1 87 ? 30.641 2.569 -34.124 1.00 69.56 87 ILE A CA 1
ATOM 715 C C . ILE A 1 87 ? 29.984 1.178 -34.159 1.00 69.56 87 ILE A C 1
ATOM 717 O O . ILE A 1 87 ? 30.063 0.423 -33.196 1.00 69.56 87 ILE A O 1
ATOM 721 N N . GLY A 1 88 ? 29.321 0.837 -35.269 1.00 78.44 88 GLY A N 1
ATOM 722 C CA . GLY A 1 88 ? 28.671 -0.468 -35.469 1.00 78.44 88 GLY A CA 1
ATOM 723 C C . GLY A 1 88 ? 27.208 -0.561 -35.012 1.00 78.44 88 GLY A C 1
ATOM 724 O O . GLY A 1 88 ? 26.551 -1.565 -35.281 1.00 78.44 88 GLY A O 1
ATOM 725 N N . ARG A 1 89 ? 26.646 0.481 -34.383 1.00 86.06 89 ARG A N 1
ATOM 726 C CA . ARG A 1 89 ? 25.221 0.519 -34.014 1.00 86.06 89 ARG A CA 1
ATOM 727 C C . ARG A 1 89 ? 24.359 1.041 -35.165 1.00 86.06 89 ARG A C 1
ATOM 729 O O . ARG A 1 89 ? 24.577 2.139 -35.671 1.00 86.06 89 ARG A O 1
ATOM 736 N N . SER A 1 90 ? 23.320 0.290 -35.531 1.00 90.06 90 SER A N 1
ATOM 737 C CA . SER A 1 90 ? 22.343 0.739 -36.527 1.00 90.06 90 SER A CA 1
ATOM 738 C C . SER A 1 90 ? 21.466 1.887 -36.002 1.00 90.06 90 SER A C 1
ATOM 740 O O . SER A 1 90 ? 21.175 1.993 -34.805 1.00 90.06 90 SER A O 1
ATOM 742 N N . LEU A 1 91 ? 20.975 2.730 -36.916 1.00 88.88 91 LEU A N 1
ATOM 743 C CA . LEU A 1 91 ? 20.058 3.827 -36.582 1.00 88.88 91 LEU A CA 1
ATOM 744 C C . LEU A 1 91 ? 18.745 3.330 -35.961 1.00 88.88 91 LEU A C 1
ATOM 746 O O . LEU A 1 91 ? 18.211 3.977 -35.061 1.00 88.88 91 LEU A O 1
ATOM 750 N N . SER A 1 92 ? 18.224 2.189 -36.422 1.00 91.75 92 SER A N 1
ATOM 751 C CA . SER A 1 92 ? 17.004 1.585 -35.873 1.00 91.75 92 SER A CA 1
ATOM 752 C C . SER A 1 92 ? 17.193 1.159 -34.416 1.00 91.75 92 SER A C 1
ATOM 754 O O . SER A 1 92 ? 16.348 1.473 -33.578 1.00 91.75 92 SER A O 1
ATOM 756 N N . THR A 1 93 ? 18.330 0.539 -34.088 1.00 91.94 93 THR A N 1
ATOM 757 C CA . THR A 1 93 ? 18.672 0.159 -32.712 1.00 91.94 93 THR A CA 1
ATOM 758 C C . THR A 1 93 ? 18.811 1.384 -31.815 1.00 91.94 93 THR A C 1
ATOM 760 O O . THR A 1 93 ? 18.209 1.405 -30.743 1.00 91.94 93 THR A O 1
ATOM 763 N N . LYS A 1 94 ? 19.515 2.438 -32.261 1.00 91.94 94 LYS A N 1
ATOM 764 C CA . LYS A 1 94 ? 19.623 3.694 -31.494 1.00 91.94 94 LYS A CA 1
ATOM 765 C C . LYS A 1 94 ? 18.242 4.301 -31.219 1.00 91.94 94 LYS A C 1
ATOM 767 O O . LYS A 1 94 ? 17.944 4.650 -30.081 1.00 91.94 94 LYS A O 1
ATOM 772 N N . LYS A 1 95 ? 17.377 4.398 -32.237 1.00 93.56 95 LYS A N 1
ATOM 773 C CA . LYS A 1 95 ? 16.013 4.941 -32.082 1.00 93.56 95 LYS A CA 1
ATOM 774 C C . LYS A 1 95 ? 15.189 4.151 -31.064 1.00 93.56 95 LYS A C 1
ATOM 776 O O . LYS A 1 95 ? 14.523 4.765 -30.235 1.00 93.56 95 LYS A O 1
ATOM 781 N N . ARG A 1 96 ? 15.254 2.815 -31.106 1.00 95.25 96 ARG A N 1
ATOM 782 C CA . ARG A 1 96 ? 14.565 1.944 -30.144 1.00 95.25 96 ARG A CA 1
ATOM 783 C C . ARG A 1 96 ? 15.063 2.179 -28.715 1.00 95.25 96 ARG A C 1
ATOM 785 O O . ARG A 1 96 ? 14.249 2.458 -27.846 1.00 95.25 96 ARG A O 1
ATOM 792 N N . GLN A 1 97 ? 16.380 2.156 -28.504 1.00 94.88 97 GLN A N 1
ATOM 793 C CA . GLN A 1 97 ? 16.994 2.394 -27.191 1.00 94.88 97 GLN A CA 1
ATOM 794 C C . GLN A 1 97 ? 16.634 3.773 -26.621 1.00 94.88 97 GLN A C 1
ATOM 796 O O . GLN A 1 97 ? 16.299 3.885 -25.448 1.00 94.88 97 GLN A O 1
ATOM 801 N N . LEU A 1 98 ? 16.663 4.825 -27.450 1.00 95.56 98 LEU A N 1
ATOM 802 C CA . LEU A 1 98 ? 16.265 6.173 -27.029 1.00 95.56 98 LEU A CA 1
ATOM 803 C C . LEU A 1 98 ? 14.797 6.236 -26.605 1.00 95.56 98 LEU A C 1
ATOM 805 O O . LEU A 1 98 ? 14.472 6.950 -25.659 1.00 95.56 98 LEU A O 1
ATOM 809 N N . ARG A 1 99 ? 13.908 5.533 -27.315 1.00 97.31 99 ARG A N 1
ATOM 810 C CA . ARG A 1 99 ? 12.485 5.474 -26.968 1.00 97.31 99 ARG A CA 1
ATOM 811 C C . ARG A 1 99 ? 12.286 4.778 -25.622 1.00 97.31 99 ARG A C 1
ATOM 813 O O . ARG A 1 99 ? 11.732 5.399 -24.725 1.00 97.31 99 ARG A O 1
ATOM 820 N N . GLU A 1 100 ? 12.814 3.564 -25.475 1.00 97.00 100 GLU A N 1
ATOM 821 C CA . GLU A 1 100 ? 12.725 2.772 -24.237 1.00 97.00 100 GLU A CA 1
ATOM 822 C C . GLU A 1 100 ? 13.281 3.561 -23.038 1.00 97.00 100 GLU A C 1
ATOM 824 O O . GLU A 1 100 ? 12.637 3.677 -22.001 1.00 97.00 100 GLU A O 1
ATOM 829 N N . GLN A 1 101 ? 14.436 4.214 -23.201 1.00 97.62 101 GLN A N 1
ATOM 830 C CA . GLN A 1 101 ? 15.041 4.998 -22.123 1.00 97.62 101 GLN A CA 1
ATOM 831 C C . GLN A 1 101 ? 14.206 6.231 -21.735 1.00 97.62 101 GLN A C 1
ATOM 833 O O . GLN A 1 101 ? 14.147 6.602 -20.561 1.00 97.62 101 GLN A O 1
ATOM 838 N N . ARG A 1 102 ? 13.559 6.888 -22.707 1.00 98.06 102 ARG A N 1
ATOM 839 C CA . ARG A 1 102 ? 12.649 8.014 -22.441 1.00 98.06 102 ARG A CA 1
ATOM 840 C C . ARG A 1 102 ? 11.380 7.557 -21.729 1.00 98.06 102 ARG A C 1
ATOM 842 O O . ARG A 1 102 ? 10.926 8.270 -20.839 1.00 98.06 102 ARG A O 1
ATOM 849 N N . GLU A 1 103 ? 10.847 6.390 -22.081 1.00 97.62 103 GLU A N 1
ATOM 850 C CA . GLU A 1 103 ? 9.710 5.767 -21.390 1.00 97.62 103 GLU A CA 1
ATOM 851 C C . GLU A 1 103 ? 10.058 5.469 -19.925 1.00 97.62 103 GLU A C 1
ATOM 853 O O . GLU A 1 103 ? 9.301 5.854 -19.032 1.00 97.62 103 GLU A O 1
ATOM 858 N N . THR A 1 104 ? 11.246 4.916 -19.647 1.00 97.56 104 THR A N 1
ATOM 859 C CA . THR A 1 104 ? 11.740 4.730 -18.269 1.00 97.56 104 THR A CA 1
ATOM 860 C C . THR A 1 104 ? 11.802 6.051 -17.500 1.00 97.56 104 THR A C 1
ATOM 862 O O . THR A 1 104 ? 11.259 6.154 -16.404 1.00 97.56 104 THR A O 1
ATOM 865 N N . ILE A 1 105 ? 12.418 7.094 -18.074 1.00 98.31 105 ILE A N 1
ATOM 866 C CA . ILE A 1 105 ? 12.518 8.412 -17.420 1.00 98.31 105 ILE A CA 1
ATOM 867 C C . ILE A 1 105 ? 11.131 9.007 -17.158 1.00 98.31 105 ILE A C 1
ATOM 869 O O . ILE A 1 105 ? 10.906 9.598 -16.103 1.00 98.31 105 ILE A O 1
ATOM 873 N N . SER A 1 106 ? 10.213 8.879 -18.117 1.00 98.19 106 SER A N 1
ATOM 874 C CA . SER A 1 106 ? 8.838 9.359 -17.973 1.00 98.19 106 SER A CA 1
ATOM 875 C C . SER A 1 106 ? 8.127 8.649 -16.825 1.00 98.19 106 SER A C 1
ATOM 877 O O . SER A 1 106 ? 7.536 9.310 -15.978 1.00 98.19 106 SER A O 1
ATOM 879 N N . THR A 1 107 ? 8.244 7.323 -16.762 1.00 97.69 107 THR A N 1
ATOM 880 C CA . THR A 1 107 ? 7.653 6.492 -15.706 1.00 97.69 107 THR A CA 1
ATOM 881 C C . THR A 1 107 ? 8.180 6.896 -14.332 1.00 97.69 107 THR A C 1
ATOM 883 O O . THR A 1 107 ? 7.390 7.227 -13.455 1.00 97.69 107 THR A O 1
ATOM 886 N N . LEU A 1 108 ? 9.504 6.996 -14.168 1.00 98.19 108 LEU A N 1
ATOM 887 C CA . LEU A 1 108 ? 10.128 7.425 -12.911 1.00 98.19 108 LEU A CA 1
ATOM 888 C C . LEU A 1 108 ? 9.662 8.819 -12.466 1.00 98.19 108 LEU A C 1
ATOM 890 O O . LEU A 1 108 ? 9.368 9.033 -11.290 1.00 98.19 108 LEU A O 1
ATOM 894 N N . LYS A 1 109 ? 9.553 9.776 -13.398 1.00 98.38 109 LYS A N 1
ATOM 895 C CA . LYS A 1 109 ? 9.046 11.126 -13.096 1.00 98.38 109 LYS A CA 1
ATOM 896 C C . LYS A 1 109 ? 7.592 11.104 -12.631 1.00 98.38 109 LYS A C 1
ATOM 898 O O . LYS A 1 109 ? 7.268 11.793 -11.666 1.00 98.38 109 LYS A O 1
ATOM 903 N N . THR A 1 110 ? 6.739 10.330 -13.300 1.00 98.25 110 THR A N 1
ATOM 904 C CA . THR A 1 110 ? 5.330 10.179 -12.920 1.00 98.25 110 THR A CA 1
ATOM 905 C C . THR A 1 110 ? 5.205 9.534 -11.544 1.00 98.25 110 THR A C 1
ATOM 907 O O . THR A 1 110 ? 4.542 10.098 -10.679 1.00 98.25 110 THR A O 1
ATOM 910 N N . THR A 1 111 ? 5.909 8.427 -11.292 1.00 97.75 111 THR A N 1
ATOM 911 C CA . THR A 1 111 ? 5.921 7.762 -9.979 1.00 97.75 111 THR A CA 1
ATOM 912 C C . THR A 1 111 ? 6.394 8.711 -8.881 1.00 97.75 111 THR A C 1
ATOM 914 O O . THR A 1 111 ? 5.746 8.819 -7.843 1.00 97.75 111 THR A O 1
ATOM 917 N N . LYS A 1 112 ? 7.469 9.479 -9.117 1.00 98.25 112 LYS A N 1
ATOM 918 C CA . LYS A 1 112 ? 7.935 10.502 -8.170 1.00 98.25 112 LYS A CA 1
ATOM 919 C C . LYS A 1 112 ? 6.847 11.534 -7.863 1.00 98.25 112 LYS A C 1
ATOM 921 O O . LYS A 1 112 ? 6.612 11.835 -6.695 1.00 98.25 112 LYS A O 1
ATOM 926 N N . ALA A 1 113 ? 6.186 12.076 -8.885 1.00 98.25 113 ALA A N 1
ATOM 927 C CA . ALA A 1 113 ? 5.120 13.064 -8.705 1.00 98.25 113 ALA A CA 1
ATOM 928 C C . ALA A 1 113 ? 3.920 12.486 -7.931 1.00 98.25 113 ALA A C 1
ATOM 930 O O . ALA A 1 113 ? 3.350 13.149 -7.057 1.00 98.25 113 ALA A O 1
ATOM 931 N N . ASN A 1 114 ? 3.574 11.227 -8.199 1.00 97.12 114 ASN A N 1
ATOM 932 C CA . ASN A 1 114 ? 2.525 10.526 -7.475 1.00 97.12 114 ASN A CA 1
ATOM 933 C C . ASN A 1 114 ? 2.914 10.303 -6.008 1.00 97.12 114 ASN A C 1
ATOM 935 O O . ASN A 1 114 ? 2.134 10.636 -5.123 1.00 97.12 114 ASN A O 1
ATOM 939 N N . LEU A 1 115 ? 4.135 9.844 -5.718 1.00 97.00 115 LEU A N 1
ATOM 940 C CA . LEU A 1 115 ? 4.630 9.683 -4.344 1.00 97.00 115 LEU A CA 1
ATOM 941 C C . LEU A 1 115 ? 4.690 11.014 -3.580 1.00 97.00 115 LEU A C 1
ATOM 943 O O . LEU A 1 115 ? 4.366 11.060 -2.396 1.00 97.00 115 LEU A O 1
ATOM 947 N N . GLN A 1 116 ? 5.034 12.122 -4.241 1.00 97.00 116 GLN A N 1
ATOM 948 C CA . GLN A 1 116 ? 4.950 13.460 -3.641 1.00 97.00 116 GLN A CA 1
ATOM 949 C C . GLN A 1 116 ? 3.505 13.839 -3.285 1.00 97.00 116 GLN A C 1
ATOM 951 O O . GLN A 1 116 ? 3.252 14.432 -2.235 1.00 97.00 116 GLN A O 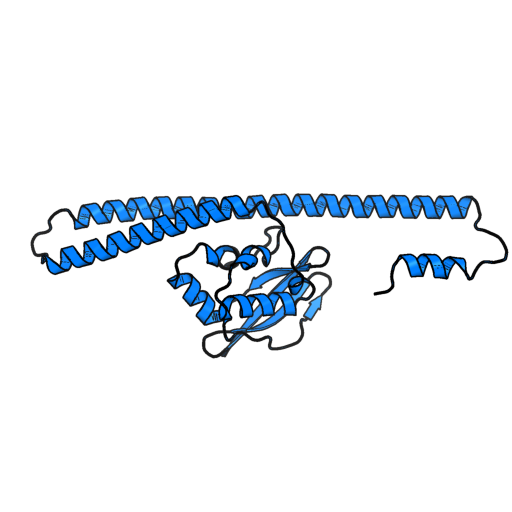1
ATOM 956 N N . THR A 1 117 ? 2.548 13.461 -4.134 1.00 94.81 117 THR A N 1
ATOM 957 C CA . THR A 1 117 ? 1.116 13.630 -3.861 1.00 94.81 117 THR A CA 1
ATOM 958 C C . THR A 1 117 ? 0.675 12.756 -2.684 1.00 94.81 117 THR A C 1
ATOM 960 O O . THR A 1 117 ? -0.052 13.219 -1.805 1.00 94.81 117 THR A O 1
ATOM 963 N N . GLU A 1 118 ? 1.156 11.516 -2.611 1.00 93.44 118 GLU A N 1
ATOM 964 C CA . GLU A 1 118 ? 0.903 10.617 -1.486 1.00 93.44 118 GLU A CA 1
ATOM 965 C C . GLU A 1 118 ? 1.454 11.159 -0.171 1.00 93.44 118 GLU A C 1
ATOM 967 O O . GLU A 1 118 ? 0.746 11.138 0.837 1.00 93.44 118 GLU A O 1
ATOM 972 N N . LEU A 1 119 ? 2.660 11.731 -0.194 1.00 93.81 119 LEU A N 1
ATOM 973 C CA . LEU A 1 119 ? 3.272 12.384 0.959 1.00 93.81 119 LEU A CA 1
ATOM 974 C C . LEU A 1 119 ? 2.389 13.513 1.515 1.00 93.81 119 LEU A C 1
ATOM 976 O O . LEU A 1 119 ? 2.254 13.653 2.728 1.00 93.81 119 LEU A O 1
ATOM 980 N N . ALA A 1 120 ? 1.742 14.295 0.646 1.00 91.06 120 ALA A N 1
ATOM 981 C CA . ALA A 1 120 ? 0.818 15.347 1.072 1.00 91.06 120 ALA A CA 1
ATOM 982 C C . ALA A 1 120 ? -0.463 14.784 1.720 1.00 91.06 120 ALA A C 1
ATOM 984 O O . ALA A 1 120 ? -1.034 15.401 2.622 1.00 91.06 120 ALA A O 1
ATOM 985 N N . LYS A 1 121 ? -0.906 13.595 1.292 1.00 89.19 121 LYS A N 1
ATOM 986 C CA . LYS A 1 121 ? -2.116 12.929 1.795 1.00 89.19 121 LYS A CA 1
ATOM 987 C C . LYS A 1 121 ? -1.890 12.144 3.097 1.00 89.19 121 LYS A C 1
ATOM 989 O O . LYS A 1 121 ? -2.877 11.807 3.752 1.00 89.19 121 LYS A O 1
ATOM 994 N N . THR A 1 122 ? -0.650 11.871 3.528 1.00 80.00 122 THR A N 1
ATOM 995 C CA . THR A 1 122 ? -0.377 11.048 4.735 1.00 80.00 122 THR A CA 1
ATOM 996 C C . THR A 1 122 ? -0.940 11.631 6.030 1.00 80.00 122 THR A C 1
ATOM 998 O O . THR A 1 122 ? -1.137 10.903 6.999 1.00 80.00 122 THR A O 1
ATOM 1001 N N . ASN A 1 123 ? -1.219 12.934 6.071 1.00 72.94 123 ASN A N 1
ATOM 1002 C CA . ASN A 1 123 ? -1.777 13.590 7.256 1.00 72.94 123 ASN A CA 1
ATOM 1003 C C . ASN A 1 123 ? -3.253 13.232 7.508 1.00 72.94 123 ASN A C 1
ATOM 1005 O O . ASN A 1 123 ? -3.788 13.534 8.577 1.00 72.94 123 ASN A O 1
ATOM 1009 N N . LEU A 1 124 ? -3.912 12.575 6.550 1.00 69.50 124 LEU A N 1
ATOM 1010 C CA . LEU A 1 124 ? -5.331 12.247 6.599 1.00 69.50 124 LEU A CA 1
ATOM 1011 C C . LEU A 1 124 ? -5.537 10.856 7.213 1.00 69.50 124 LEU A C 1
ATOM 1013 O O . LEU A 1 124 ? -5.595 9.849 6.508 1.00 69.50 124 LEU A O 1
ATOM 1017 N N . PHE A 1 125 ? -5.677 10.791 8.539 1.00 77.38 125 PHE A N 1
ATOM 1018 C CA . PHE A 1 125 ? -6.184 9.577 9.180 1.00 77.38 125 PHE A CA 1
ATOM 1019 C C . PHE A 1 125 ? -7.697 9.480 8.965 1.00 77.38 125 PHE A C 1
ATOM 1021 O O . PHE A 1 125 ? -8.451 10.378 9.344 1.00 77.38 125 PHE A O 1
ATOM 1028 N N . LYS A 1 126 ? -8.142 8.384 8.349 1.00 89.25 126 LYS A N 1
ATOM 1029 C CA . LYS A 1 126 ? -9.552 8.098 8.092 1.00 89.25 126 LYS A CA 1
ATOM 1030 C C . LYS A 1 126 ? -9.790 6.599 8.214 1.00 89.25 126 LYS A C 1
ATOM 1032 O O . LYS A 1 126 ? -8.965 5.813 7.765 1.00 89.25 126 LYS A O 1
ATOM 1037 N N . SER A 1 127 ? -10.916 6.239 8.818 1.00 91.94 127 SER A N 1
ATOM 1038 C CA . SER A 1 127 ? -11.426 4.867 8.873 1.00 91.94 127 SER A CA 1
ATOM 1039 C C . SER A 1 127 ? -12.737 4.767 8.096 1.00 91.94 127 SER A C 1
ATOM 1041 O O . SER A 1 127 ? -13.392 5.784 7.844 1.00 91.94 127 SER A O 1
ATOM 1043 N N . PHE A 1 128 ? -13.088 3.553 7.681 1.00 95.81 128 PHE A N 1
ATOM 1044 C CA . PHE A 1 128 ? -14.259 3.261 6.857 1.00 95.81 128 PHE A CA 1
ATOM 1045 C C . PHE A 1 128 ? -15.048 2.073 7.406 1.00 95.81 128 PHE A C 1
ATOM 1047 O O . PHE A 1 128 ? -14.498 1.224 8.104 1.00 95.81 128 PHE A O 1
ATOM 1054 N N . ASP A 1 129 ? -16.317 1.973 7.009 1.00 97.06 129 ASP A N 1
ATOM 1055 C CA . ASP A 1 129 ? -17.238 0.935 7.491 1.00 97.06 129 ASP A CA 1
ATOM 1056 C C . ASP A 1 129 ? -16.763 -0.488 7.187 1.00 97.06 129 ASP A C 1
ATOM 1058 O O . ASP A 1 129 ? -16.960 -1.387 8.004 1.00 97.06 129 ASP A O 1
ATOM 1062 N N . PHE A 1 130 ? -16.076 -0.697 6.057 1.00 97.06 130 PHE A N 1
ATOM 1063 C CA . PHE A 1 130 ? -15.507 -2.004 5.723 1.00 97.06 130 PHE A CA 1
ATOM 1064 C C . PHE A 1 130 ? -14.463 -2.463 6.751 1.00 97.06 130 PHE A C 1
ATOM 1066 O O . PHE A 1 130 ? -14.237 -3.655 6.885 1.00 97.06 130 PHE A O 1
ATOM 1073 N N . GLN A 1 131 ? -13.875 -1.553 7.532 1.00 97.94 131 GLN A N 1
ATOM 1074 C CA . GLN A 1 131 ? -12.903 -1.895 8.570 1.00 97.94 131 GLN A CA 1
ATOM 1075 C C . GLN A 1 131 ? -13.557 -2.305 9.893 1.00 97.94 131 GLN A C 1
ATOM 1077 O O . GLN A 1 131 ? -12.852 -2.618 10.845 1.00 97.94 131 GLN A O 1
ATOM 1082 N N . CYS A 1 132 ? -14.886 -2.300 10.012 1.00 97.75 132 CYS A N 1
ATOM 1083 C CA . CYS A 1 132 ? -15.560 -2.696 11.253 1.00 97.75 132 CYS A CA 1
ATOM 1084 C C . CYS A 1 132 ? -15.427 -4.198 11.561 1.00 97.75 132 CYS A C 1
ATOM 1086 O O . CYS A 1 132 ? -15.541 -4.591 12.725 1.00 97.75 132 CYS A O 1
ATOM 1088 N N . THR A 1 133 ? -15.148 -5.032 10.554 1.00 97.94 133 THR A N 1
ATOM 1089 C CA . THR A 1 133 ? -14.893 -6.470 10.718 1.00 97.94 133 THR A CA 1
ATOM 1090 C C . THR A 1 133 ? -13.588 -6.883 10.034 1.00 97.94 133 THR A C 1
ATOM 1092 O O . THR A 1 133 ? -13.179 -6.237 9.065 1.00 97.94 133 THR A O 1
ATOM 1095 N N . PRO A 1 134 ? -12.920 -7.949 10.511 1.00 98.06 134 PRO A N 1
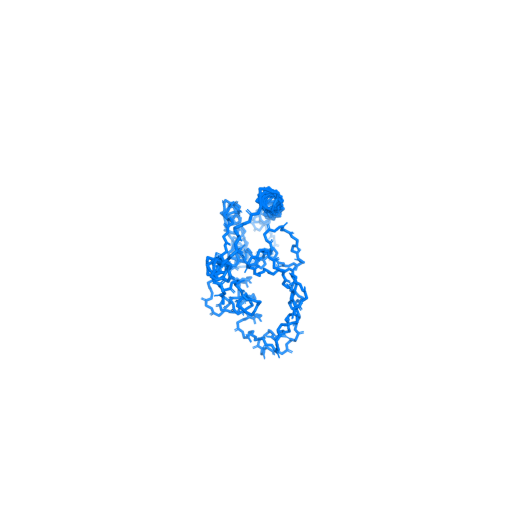ATOM 1096 C CA . PRO A 1 134 ? -11.723 -8.473 9.861 1.00 98.06 134 PRO A CA 1
ATOM 1097 C C . PRO A 1 134 ? -11.949 -8.832 8.381 1.00 98.06 134 PRO A C 1
ATOM 1099 O O . PRO A 1 134 ? -11.159 -8.468 7.512 1.00 98.06 134 PRO A O 1
ATOM 1102 N N . GLU A 1 135 ? -13.059 -9.504 8.083 1.00 98.25 135 GLU A N 1
ATOM 1103 C CA . GLU A 1 135 ? -13.450 -9.945 6.746 1.00 98.25 135 GLU A CA 1
ATOM 1104 C C . GLU A 1 135 ? -13.764 -8.763 5.841 1.00 98.25 135 GLU A C 1
ATOM 1106 O O . GLU A 1 135 ? -13.401 -8.783 4.672 1.00 98.25 135 GLU A O 1
ATOM 1111 N N . GLY A 1 136 ? -14.413 -7.720 6.365 1.00 98.19 136 GLY A N 1
ATOM 1112 C CA . GLY A 1 136 ? -14.702 -6.507 5.605 1.00 98.19 136 GLY A CA 1
ATOM 1113 C C . GLY A 1 136 ? -13.420 -5.825 5.125 1.00 98.19 136 GLY A C 1
ATOM 1114 O O . GLY A 1 136 ? -13.339 -5.428 3.961 1.00 98.19 136 GLY A O 1
ATOM 1115 N N . THR A 1 137 ? -12.391 -5.772 5.979 1.00 98.06 137 THR A N 1
ATOM 1116 C CA . THR A 1 137 ? -11.068 -5.249 5.620 1.00 98.06 137 THR A CA 1
ATOM 1117 C C . THR A 1 137 ? -10.464 -6.051 4.465 1.00 98.06 137 THR A C 1
ATOM 1119 O O . THR A 1 137 ? -10.046 -5.467 3.468 1.00 98.06 137 THR A O 1
ATOM 1122 N N . ILE A 1 138 ? -10.469 -7.384 4.548 1.00 97.88 138 ILE A N 1
ATOM 1123 C CA . ILE A 1 138 ? -9.908 -8.247 3.495 1.00 97.88 138 ILE A CA 1
ATOM 1124 C C . ILE A 1 138 ? -10.738 -8.218 2.210 1.00 97.88 138 ILE A C 1
ATOM 1126 O O . ILE A 1 138 ? -10.181 -8.116 1.122 1.00 97.88 138 ILE A O 1
ATOM 1130 N N . ASN A 1 139 ? -12.063 -8.247 2.310 1.00 97.88 139 ASN A N 1
ATOM 1131 C CA . ASN A 1 139 ? -12.931 -8.154 1.143 1.00 97.88 139 ASN A CA 1
ATOM 1132 C C . ASN A 1 139 ? -12.720 -6.829 0.412 1.00 97.88 139 ASN A C 1
ATOM 1134 O O . ASN A 1 139 ? -12.652 -6.827 -0.810 1.00 97.88 139 ASN A O 1
ATOM 1138 N N . TYR A 1 140 ? -12.528 -5.718 1.131 1.00 97.88 140 TYR A N 1
ATOM 1139 C CA . TYR A 1 140 ? -12.194 -4.452 0.482 1.00 97.88 140 TYR A CA 1
ATOM 1140 C C . TYR A 1 140 ? -10.872 -4.523 -0.297 1.00 97.88 140 TYR A C 1
ATOM 1142 O O . TYR A 1 140 ? -10.783 -3.956 -1.382 1.00 97.88 140 TYR A O 1
ATOM 1150 N N . LEU A 1 141 ? -9.867 -5.247 0.209 1.00 96.75 141 LEU A N 1
ATOM 1151 C CA . LEU A 1 141 ? -8.613 -5.466 -0.516 1.00 96.75 141 LEU A CA 1
ATOM 1152 C C . LEU A 1 141 ? -8.851 -6.181 -1.859 1.00 96.75 141 LEU A C 1
ATOM 1154 O O . LEU A 1 141 ? -8.310 -5.756 -2.879 1.00 96.75 141 LEU A O 1
ATOM 1158 N N . PHE A 1 142 ? -9.687 -7.224 -1.874 1.00 97.19 142 PHE A N 1
ATOM 1159 C CA . PHE A 1 142 ? -10.050 -7.936 -3.105 1.00 97.19 142 PHE A CA 1
ATOM 1160 C C . PHE A 1 142 ? -10.888 -7.069 -4.047 1.00 97.19 142 PHE A C 1
ATOM 1162 O O . PHE A 1 142 ? -10.622 -7.021 -5.244 1.00 97.19 142 PHE A O 1
ATOM 1169 N N . GLU A 1 143 ? -11.869 -6.336 -3.524 1.00 97.81 143 GLU A N 1
ATOM 1170 C CA . GLU A 1 143 ? -12.712 -5.455 -4.334 1.00 97.81 143 GLU A CA 1
ATOM 1171 C C . GLU A 1 143 ? -11.918 -4.297 -4.951 1.00 97.81 143 GLU A C 1
ATOM 1173 O O . GLU A 1 143 ? -12.142 -3.955 -6.113 1.00 97.81 143 GLU A O 1
ATOM 1178 N N . ALA A 1 144 ? -10.944 -3.731 -4.233 1.00 97.44 144 ALA A N 1
ATOM 1179 C CA . ALA A 1 144 ? -10.026 -2.733 -4.781 1.00 97.44 144 ALA A CA 1
ATOM 1180 C C . ALA A 1 144 ? -9.234 -3.297 -5.974 1.00 97.44 144 ALA A C 1
ATOM 1182 O O . ALA A 1 144 ? -9.117 -2.634 -7.003 1.00 97.44 144 ALA A O 1
ATOM 1183 N N . ALA A 1 145 ? -8.756 -4.543 -5.875 1.00 96.69 145 ALA A N 1
ATOM 1184 C CA . ALA A 1 145 ? -8.075 -5.228 -6.973 1.00 96.69 145 ALA A CA 1
ATOM 1185 C C . ALA A 1 145 ? -9.007 -5.495 -8.169 1.00 96.69 145 ALA A C 1
ATOM 1187 O O . ALA A 1 145 ? -8.647 -5.195 -9.302 1.00 96.69 145 ALA A O 1
ATOM 1188 N N . LYS A 1 146 ? -10.226 -5.997 -7.939 1.00 96.75 146 LYS A N 1
ATOM 1189 C CA . LYS A 1 146 ? -11.203 -6.267 -9.013 1.00 96.75 146 LYS A CA 1
ATOM 1190 C C . LYS A 1 146 ? -11.646 -5.002 -9.748 1.00 96.75 146 LYS A C 1
ATOM 1192 O O . LYS A 1 146 ? -11.841 -5.020 -10.960 1.00 96.75 146 LYS A O 1
ATOM 1197 N N . SER A 1 147 ? -11.839 -3.910 -9.011 1.00 97.19 147 SER A N 1
ATOM 1198 C CA . SER A 1 147 ? -12.362 -2.650 -9.551 1.00 97.19 147 SER A CA 1
ATOM 1199 C C . SER A 1 147 ? -11.285 -1.694 -10.065 1.00 97.19 147 SER A C 1
ATOM 1201 O O . SER A 1 147 ? -11.626 -0.726 -10.741 1.00 97.19 147 SER A O 1
ATOM 1203 N N . ASN A 1 148 ? -10.005 -1.955 -9.774 1.00 96.12 148 ASN A N 1
ATOM 1204 C CA . ASN A 1 148 ? -8.898 -1.012 -9.962 1.00 96.12 148 ASN A CA 1
ATOM 1205 C C . ASN A 1 148 ? -9.092 0.325 -9.208 1.00 96.12 148 ASN A C 1
ATOM 1207 O O . ASN A 1 148 ? -8.546 1.353 -9.608 1.00 96.12 148 ASN A O 1
ATOM 1211 N N . ASP A 1 149 ? -9.866 0.333 -8.114 1.00 96.88 149 ASP A N 1
ATOM 1212 C CA . ASP A 1 149 ? -10.010 1.496 -7.229 1.00 96.88 149 ASP A CA 1
ATOM 1213 C C . ASP A 1 149 ? -9.125 1.347 -5.985 1.00 96.88 149 ASP A C 1
ATOM 1215 O O . ASP A 1 149 ? -9.506 0.761 -4.968 1.00 96.88 149 ASP A O 1
ATOM 1219 N N . PHE A 1 150 ? -7.933 1.938 -6.054 1.00 95.81 150 PHE A N 1
ATOM 1220 C CA . PHE A 1 150 ? -6.945 1.915 -4.973 1.00 95.81 150 PHE A CA 1
ATOM 1221 C C . PHE A 1 150 ? -7.057 3.101 -4.004 1.00 95.81 150 PHE A C 1
ATOM 1223 O O . PHE A 1 150 ? -6.292 3.183 -3.039 1.00 95.81 150 PHE A O 1
ATOM 1230 N N . SER A 1 151 ? -8.017 4.009 -4.211 1.00 92.81 151 SER A N 1
ATOM 1231 C CA . SER A 1 151 ? -8.058 5.326 -3.557 1.00 92.81 151 SER A CA 1
ATOM 1232 C C . SER A 1 151 ? -8.068 5.270 -2.024 1.00 92.81 151 SER A C 1
ATOM 1234 O O . SER A 1 151 ? -7.533 6.167 -1.356 1.00 92.81 151 SER A O 1
ATOM 1236 N N . LYS A 1 152 ? -8.641 4.205 -1.440 1.00 94.69 152 LYS A N 1
ATOM 1237 C CA . LYS A 1 152 ? -8.713 4.009 0.019 1.00 94.69 152 LYS A CA 1
ATOM 1238 C C . LYS A 1 152 ? -7.741 2.961 0.554 1.00 94.69 152 LYS A C 1
ATOM 1240 O O . LYS A 1 152 ? -7.674 2.809 1.774 1.00 94.69 152 LYS A O 1
ATOM 1245 N N . LEU A 1 153 ? -6.942 2.291 -0.285 1.00 94.38 153 LEU A N 1
ATOM 1246 C CA . LEU A 1 153 ? -5.950 1.312 0.190 1.00 94.38 153 LEU A CA 1
ATOM 1247 C C . LEU A 1 153 ? -4.906 1.945 1.114 1.00 94.38 153 LEU A C 1
ATOM 1249 O O . LEU A 1 153 ? -4.438 1.307 2.050 1.00 94.38 153 LEU A O 1
ATOM 1253 N N . ARG A 1 154 ? -4.638 3.245 0.976 1.00 93.19 154 ARG A N 1
ATOM 1254 C CA . ARG A 1 154 ? -3.828 4.011 1.938 1.00 93.19 154 ARG A CA 1
ATOM 1255 C C . ARG A 1 154 ? -4.297 3.907 3.392 1.00 93.19 154 ARG A C 1
ATOM 1257 O O . ARG A 1 154 ? -3.491 4.133 4.286 1.00 93.19 154 ARG A O 1
ATOM 1264 N N . HIS A 1 155 ? -5.571 3.608 3.634 1.00 94.88 155 HIS A N 1
ATOM 1265 C CA . HIS A 1 155 ? -6.180 3.601 4.963 1.00 94.88 155 HIS A CA 1
ATOM 1266 C C . HIS A 1 155 ? -6.354 2.196 5.550 1.00 94.88 155 HIS A C 1
ATOM 1268 O O . HIS A 1 155 ? -6.809 2.069 6.686 1.00 94.88 155 HIS A O 1
ATOM 1274 N N . ILE A 1 156 ? -6.021 1.148 4.791 1.00 94.81 156 ILE A N 1
ATOM 1275 C CA . ILE A 1 156 ? -6.214 -0.237 5.230 1.00 94.81 156 ILE A CA 1
ATOM 1276 C C . ILE A 1 156 ? -5.063 -0.736 6.116 1.00 94.81 156 ILE A C 1
ATOM 1278 O O . ILE A 1 156 ? -5.272 -1.637 6.920 1.00 94.81 156 ILE A O 1
ATOM 1282 N N . GLY A 1 157 ? -3.865 -0.159 5.991 1.00 95.19 157 GLY A N 1
ATOM 1283 C CA . GLY A 1 157 ? -2.711 -0.489 6.831 1.00 95.19 157 GLY A CA 1
ATOM 1284 C C . GLY A 1 157 ? -2.826 0.068 8.250 1.00 95.19 157 GLY A C 1
ATOM 1285 O O . GLY A 1 157 ? -3.502 1.074 8.467 1.00 95.19 157 GLY A O 1
ATOM 1286 N N . ASP A 1 158 ? -2.165 -0.579 9.214 1.00 95.94 158 ASP A N 1
ATOM 1287 C CA . ASP A 1 158 ? -2.126 -0.125 10.604 1.00 95.94 158 ASP A CA 1
ATOM 1288 C C . ASP A 1 158 ? -1.647 1.336 10.720 1.00 95.94 158 ASP A C 1
ATOM 1290 O O . ASP A 1 158 ? -0.505 1.648 10.364 1.00 95.94 158 ASP A O 1
ATOM 1294 N N . PRO A 1 159 ? -2.481 2.252 11.250 1.00 94.88 159 PRO A N 1
ATOM 1295 C CA . PRO A 1 159 ? -2.147 3.671 11.321 1.00 94.88 159 PRO A CA 1
ATOM 1296 C C . PRO A 1 159 ? -1.031 3.995 12.312 1.00 94.88 159 PRO A C 1
ATOM 1298 O O . PRO A 1 159 ? -0.562 5.129 12.328 1.00 94.88 159 PRO A O 1
ATOM 1301 N N . TYR A 1 160 ? -0.616 3.037 13.146 1.00 95.81 160 TYR A N 1
ATOM 1302 C CA . TYR A 1 160 ? 0.532 3.203 14.038 1.00 95.81 160 TYR A CA 1
ATOM 1303 C C . TYR A 1 160 ? 1.873 2.923 13.342 1.00 95.81 160 TYR A C 1
ATOM 1305 O O . TYR A 1 160 ? 2.923 3.140 13.939 1.00 95.81 160 TYR A O 1
ATOM 1313 N N . GLY A 1 161 ? 1.856 2.472 12.081 1.00 92.50 161 GLY A N 1
ATOM 1314 C CA . GLY A 1 161 ? 3.064 2.188 11.306 1.00 92.50 161 GLY A CA 1
ATOM 1315 C C . GLY A 1 161 ? 3.734 0.854 11.643 1.00 92.50 161 GLY A C 1
ATOM 1316 O O . GLY A 1 161 ? 4.839 0.608 11.165 1.00 92.50 161 GLY A O 1
ATOM 1317 N N . GLU A 1 162 ? 3.077 -0.029 12.408 1.00 93.88 162 GLU A N 1
ATOM 1318 C CA . GLU A 1 162 ? 3.571 -1.374 12.768 1.00 93.88 162 GLU A CA 1
ATOM 1319 C C . GLU A 1 162 ? 3.372 -2.389 11.615 1.00 93.88 162 GLU A C 1
ATOM 1321 O O . GLU A 1 162 ? 3.099 -3.567 11.831 1.00 93.88 162 GLU A O 1
ATOM 1326 N N . LEU A 1 163 ? 3.475 -1.919 10.370 1.00 91.69 163 LEU A N 1
ATOM 1327 C CA . LEU A 1 163 ? 3.245 -2.698 9.158 1.00 91.69 163 LEU A CA 1
ATOM 1328 C C . LEU A 1 163 ? 4.354 -3.731 8.924 1.00 91.69 163 LEU A C 1
ATOM 1330 O O . LEU A 1 163 ? 5.540 -3.420 9.016 1.00 91.69 163 LEU A O 1
ATOM 1334 N N . GLY A 1 164 ? 3.955 -4.946 8.554 1.00 91.06 164 GLY A N 1
ATOM 1335 C CA . GLY A 1 164 ? 4.849 -5.963 8.015 1.00 91.06 164 GLY A CA 1
ATOM 1336 C C . GLY A 1 164 ? 5.393 -5.602 6.630 1.00 91.06 164 GLY A C 1
ATOM 1337 O O . GLY A 1 164 ? 4.924 -4.672 5.972 1.00 91.06 164 GLY A O 1
ATOM 1338 N N . GLU A 1 165 ? 6.383 -6.375 6.191 1.00 87.56 165 GLU A N 1
ATOM 1339 C CA . GLU A 1 165 ? 7.037 -6.224 4.888 1.00 87.56 165 GLU A CA 1
ATOM 1340 C C . GLU A 1 165 ? 6.028 -6.215 3.724 1.00 87.56 165 GLU A C 1
ATOM 1342 O O . GLU A 1 165 ? 5.018 -6.922 3.760 1.00 87.56 165 GLU A O 1
ATOM 1347 N N . GLY A 1 166 ? 6.272 -5.373 2.714 1.00 88.38 166 GLY A N 1
ATOM 1348 C CA . GLY A 1 166 ? 5.431 -5.244 1.516 1.00 88.38 166 GLY A CA 1
ATOM 1349 C C . GLY A 1 166 ? 4.133 -4.441 1.698 1.00 88.38 166 GLY A C 1
ATOM 1350 O O . GLY A 1 166 ? 3.461 -4.106 0.718 1.00 88.38 166 GLY A O 1
ATOM 1351 N N . LEU A 1 167 ? 3.729 -4.121 2.935 1.00 93.19 167 LEU A N 1
ATOM 1352 C CA . LEU A 1 167 ? 2.470 -3.406 3.172 1.00 93.19 167 LEU A CA 1
ATOM 1353 C C . LEU A 1 167 ? 2.559 -1.901 2.906 1.00 93.19 167 LEU A C 1
ATOM 1355 O O . LEU A 1 167 ? 1.532 -1.281 2.619 1.00 93.19 167 LEU A O 1
ATOM 1359 N N . TYR A 1 168 ? 3.741 -1.288 2.974 1.00 93.12 168 TYR A N 1
ATOM 1360 C CA . TYR A 1 168 ? 3.879 0.119 2.590 1.00 93.12 168 TYR A CA 1
ATOM 1361 C C . TYR A 1 168 ? 3.655 0.301 1.084 1.00 93.12 168 TYR A C 1
ATOM 1363 O O . TYR A 1 168 ? 2.922 1.203 0.675 1.00 93.12 168 TYR A O 1
ATOM 1371 N N . GLU A 1 169 ? 4.196 -0.608 0.280 1.00 93.56 169 GLU A N 1
ATOM 1372 C CA . GLU A 1 169 ? 4.019 -0.693 -1.165 1.00 93.56 169 GLU A CA 1
ATOM 1373 C C . GLU A 1 169 ? 2.545 -0.929 -1.499 1.00 93.56 169 GLU A C 1
ATOM 1375 O O . GLU A 1 169 ? 1.937 -0.134 -2.214 1.00 93.56 169 GLU A O 1
ATOM 1380 N N . LEU A 1 170 ? 1.930 -1.950 -0.888 1.00 94.38 170 LEU A N 1
ATOM 1381 C CA . LEU A 1 170 ? 0.513 -2.274 -1.070 1.00 94.38 170 LEU A CA 1
ATOM 1382 C C . LEU A 1 170 ? -0.401 -1.088 -0.742 1.00 94.38 170 LEU A C 1
ATOM 1384 O O . LEU A 1 170 ? -1.299 -0.742 -1.508 1.00 94.38 170 LEU A O 1
ATOM 1388 N N . THR A 1 171 ? -0.178 -0.434 0.398 1.00 94.38 171 THR A N 1
ATOM 1389 C CA . THR A 1 171 ? -1.008 0.702 0.834 1.00 94.38 171 THR A CA 1
ATOM 1390 C C . THR A 1 171 ? -0.716 1.986 0.059 1.00 94.38 171 THR A C 1
ATOM 1392 O O . THR A 1 171 ? -1.400 2.991 0.261 1.00 94.38 171 THR A O 1
ATOM 1395 N N . THR A 1 172 ? 0.275 1.977 -0.831 1.00 95.06 172 THR A N 1
ATOM 1396 C CA . THR A 1 172 ? 0.669 3.122 -1.662 1.00 95.06 172 THR A CA 1
ATOM 1397 C C . THR A 1 172 ? 0.639 2.760 -3.156 1.00 95.06 172 THR A C 1
ATOM 1399 O O . THR A 1 172 ? 1.157 3.505 -3.983 1.00 95.06 172 THR A O 1
ATOM 1402 N N . ILE A 1 173 ? -0.022 1.650 -3.521 1.00 96.12 173 ILE A N 1
ATOM 1403 C CA . ILE A 1 173 ? -0.036 1.078 -4.878 1.00 96.12 173 ILE A CA 1
ATOM 1404 C C . ILE A 1 173 ? -0.539 2.057 -5.952 1.00 96.12 173 ILE A C 1
ATOM 1406 O O . ILE A 1 173 ? -0.036 2.061 -7.071 1.00 96.12 173 ILE A O 1
ATOM 1410 N N . GLU A 1 174 ? -1.457 2.959 -5.586 1.00 95.56 174 GLU A N 1
ATOM 1411 C CA . GLU A 1 174 ? -1.989 4.022 -6.454 1.00 95.56 174 GLU A CA 1
ATOM 1412 C C . GLU A 1 174 ? -0.884 4.932 -7.022 1.00 95.56 174 GLU A C 1
ATOM 1414 O O . GLU A 1 174 ? -1.041 5.504 -8.099 1.00 95.56 174 GLU A O 1
ATOM 1419 N N . ALA A 1 175 ? 0.245 5.071 -6.318 1.00 96.25 175 ALA A N 1
ATOM 1420 C CA . ALA A 1 175 ? 1.346 5.911 -6.774 1.00 96.25 175 ALA A CA 1
ATOM 1421 C C . ALA A 1 175 ? 2.260 5.246 -7.804 1.00 96.25 175 ALA A C 1
ATOM 1423 O O . ALA A 1 175 ? 3.015 5.946 -8.485 1.00 96.25 175 ALA A O 1
ATOM 1424 N N . PHE A 1 176 ? 2.207 3.921 -7.911 1.00 96.56 176 PHE A N 1
ATOM 1425 C CA . PHE A 1 176 ? 3.100 3.151 -8.764 1.00 96.56 176 PHE A CA 1
ATOM 1426 C C . PHE A 1 176 ? 2.583 3.057 -10.208 1.00 96.56 176 PHE A C 1
ATOM 1428 O O . PHE A 1 176 ? 1.404 3.313 -10.457 1.00 96.56 176 PHE A O 1
ATOM 1435 N N . PRO A 1 177 ? 3.447 2.703 -11.177 1.00 95.75 177 PRO A N 1
ATOM 1436 C CA . PRO A 1 177 ? 3.049 2.491 -12.568 1.00 95.75 177 PRO A CA 1
ATOM 1437 C C . PRO A 1 177 ? 1.988 1.399 -12.725 1.00 95.75 177 PRO A C 1
ATOM 1439 O O . PRO A 1 177 ? 1.896 0.481 -11.906 1.00 95.75 177 PRO A O 1
ATOM 1442 N N . SER A 1 178 ? 1.232 1.461 -13.822 1.00 95.56 178 SER A N 1
ATOM 1443 C CA . SER A 1 178 ? 0.177 0.491 -14.138 1.00 95.56 178 SER A CA 1
ATOM 1444 C C . SER A 1 178 ? 0.669 -0.952 -14.155 1.00 95.56 178 SER A C 1
ATOM 1446 O O . SER A 1 178 ? -0.077 -1.848 -13.800 1.00 95.56 178 SER A O 1
ATOM 1448 N N . GLU A 1 179 ? 1.919 -1.200 -14.533 1.00 94.94 179 GLU A N 1
ATOM 1449 C CA . GLU A 1 179 ? 2.518 -2.532 -14.546 1.00 94.94 179 GLU A CA 1
ATOM 1450 C C . GLU A 1 179 ? 2.558 -3.143 -13.139 1.00 94.94 179 GLU A C 1
ATOM 1452 O O . GLU A 1 179 ? 2.170 -4.295 -12.958 1.00 94.94 179 GLU A O 1
ATOM 1457 N N . VAL A 1 180 ? 2.950 -2.348 -12.139 1.00 94.44 180 VAL A N 1
ATOM 1458 C CA . VAL A 1 180 ? 2.996 -2.762 -10.727 1.00 94.44 180 VAL A CA 1
ATOM 1459 C C . VAL A 1 180 ? 1.578 -2.899 -10.167 1.00 94.44 180 VAL A C 1
ATOM 1461 O O . VAL A 1 180 ? 1.271 -3.855 -9.457 1.00 94.44 180 VAL A O 1
ATOM 1464 N N . GLN A 1 181 ? 0.679 -1.978 -10.532 1.00 96.12 181 GLN A N 1
ATOM 1465 C CA . GLN A 1 181 ? -0.738 -2.081 -10.171 1.00 96.12 181 GLN A CA 1
ATOM 1466 C C . GLN A 1 181 ? -1.370 -3.358 -10.748 1.00 96.12 181 GLN A C 1
ATOM 1468 O O . GLN A 1 181 ? -2.099 -4.056 -10.051 1.00 96.12 181 GLN A O 1
ATOM 1473 N N . ASN A 1 182 ? -1.045 -3.715 -11.991 1.00 95.69 182 ASN A N 1
ATOM 1474 C CA . ASN A 1 182 ? -1.538 -4.924 -12.644 1.00 95.69 182 ASN A CA 1
ATOM 1475 C C . ASN A 1 182 ? -1.004 -6.193 -11.974 1.00 95.69 182 ASN A C 1
ATOM 1477 O O . ASN A 1 182 ? -1.738 -7.170 -11.865 1.00 95.69 182 ASN A O 1
ATOM 1481 N N . GLU A 1 183 ? 0.242 -6.196 -11.493 1.00 92.94 183 GLU A N 1
ATOM 1482 C CA . GLU A 1 183 ? 0.764 -7.312 -10.697 1.00 92.94 183 GLU A CA 1
ATOM 1483 C C . GLU A 1 183 ? -0.057 -7.508 -9.417 1.00 92.94 183 GLU A C 1
ATOM 1485 O O . GLU A 1 183 ? -0.508 -8.619 -9.131 1.00 92.94 183 GLU A O 1
ATOM 1490 N N . PHE A 1 184 ? -0.343 -6.419 -8.701 1.00 93.19 184 PHE A N 1
ATOM 1491 C CA . PHE A 1 184 ? -1.223 -6.439 -7.534 1.00 93.19 184 PHE A CA 1
ATOM 1492 C C . PHE A 1 184 ? -2.624 -6.980 -7.875 1.00 93.19 184 PHE A C 1
ATOM 1494 O O . PHE A 1 184 ? -3.141 -7.862 -7.183 1.00 93.19 184 PHE A O 1
ATOM 1501 N N . VAL A 1 185 ? -3.218 -6.505 -8.974 1.00 95.62 185 VAL A N 1
ATOM 1502 C CA . VAL A 1 185 ? -4.530 -6.957 -9.464 1.00 95.62 185 VAL A CA 1
ATOM 1503 C C . VAL A 1 185 ? -4.511 -8.448 -9.781 1.00 95.62 185 VAL A C 1
ATOM 1505 O O . VAL A 1 185 ? -5.390 -9.179 -9.329 1.00 95.62 185 VAL A O 1
ATOM 1508 N N . ASN A 1 186 ? -3.496 -8.932 -10.491 1.00 93.38 186 ASN A N 1
ATOM 1509 C CA . ASN A 1 186 ? -3.365 -10.341 -10.864 1.00 93.38 186 ASN A CA 1
ATOM 1510 C C . ASN A 1 186 ? -3.236 -11.270 -9.649 1.00 93.38 186 ASN A C 1
ATOM 1512 O O . ASN A 1 186 ? -3.639 -12.431 -9.703 1.00 93.38 186 ASN A O 1
ATOM 1516 N N . ILE A 1 187 ? -2.676 -10.775 -8.544 1.00 92.19 187 ILE A N 1
ATOM 1517 C CA . ILE A 1 187 ? -2.556 -11.549 -7.308 1.00 92.19 187 ILE A CA 1
ATOM 1518 C C . ILE A 1 187 ? -3.887 -11.574 -6.545 1.00 92.19 187 ILE A C 1
ATOM 1520 O O . ILE A 1 187 ? -4.251 -12.621 -6.014 1.00 92.19 187 ILE A O 1
ATOM 1524 N N . LEU A 1 188 ? -4.610 -10.455 -6.463 1.00 94.62 188 LEU A N 1
ATOM 1525 C CA . LEU A 1 188 ? -5.694 -10.286 -5.483 1.00 94.62 188 LEU A CA 1
ATOM 1526 C C . LEU A 1 188 ? -7.111 -10.245 -6.062 1.00 94.62 188 LEU A C 1
ATOM 1528 O O . LEU A 1 188 ? -8.061 -10.405 -5.297 1.00 94.62 188 LEU A O 1
ATOM 1532 N N . SER A 1 189 ? -7.277 -10.044 -7.370 1.00 95.06 189 SER A N 1
ATOM 1533 C CA . SER A 1 189 ? -8.602 -9.932 -8.009 1.00 95.06 189 SER A CA 1
ATOM 1534 C C . SER A 1 189 ? -9.448 -11.195 -7.842 1.00 95.06 189 SER A C 1
ATOM 1536 O O . SER A 1 189 ? -10.630 -11.102 -7.523 1.00 95.06 189 SER A O 1
ATOM 1538 N N . GLU A 1 190 ? -8.831 -12.370 -7.939 1.00 94.94 190 GLU A N 1
ATOM 1539 C CA . GLU A 1 190 ? -9.481 -13.665 -7.700 1.00 94.94 190 GLU A CA 1
ATOM 1540 C C . GLU A 1 190 ? -9.393 -14.112 -6.229 1.00 94.94 190 GLU A C 1
ATOM 1542 O O . GLU A 1 190 ? -9.629 -15.276 -5.897 1.00 94.94 190 GLU A O 1
ATOM 1547 N N . GLY A 1 191 ? -9.023 -13.202 -5.325 1.00 95.50 191 GLY A N 1
ATOM 1548 C CA . GLY A 1 191 ? -8.860 -13.480 -3.906 1.00 95.50 191 GLY A CA 1
ATOM 1549 C C . GLY A 1 191 ? -10.167 -13.883 -3.218 1.00 95.50 191 GLY A C 1
ATOM 1550 O O . GLY A 1 191 ? -11.231 -13.314 -3.477 1.00 95.50 191 GLY A O 1
ATOM 1551 N N . ARG A 1 192 ? -10.088 -14.855 -2.301 1.00 95.62 192 ARG A N 1
ATOM 1552 C CA . ARG A 1 192 ? -11.216 -15.259 -1.445 1.00 95.62 192 ARG A CA 1
ATOM 1553 C C . ARG A 1 192 ? -10.775 -15.625 -0.033 1.00 95.62 192 ARG A C 1
ATOM 1555 O O . ARG A 1 192 ? -9.665 -16.109 0.177 1.00 95.62 192 ARG A O 1
ATOM 1562 N N . ILE A 1 193 ? -11.668 -15.417 0.929 1.00 97.31 193 ILE A N 1
ATOM 1563 C CA . ILE A 1 193 ? -11.503 -15.872 2.314 1.00 97.31 193 ILE A CA 1
ATOM 1564 C C . ILE A 1 193 ? -11.808 -17.375 2.373 1.00 97.31 193 ILE A C 1
ATOM 1566 O O . ILE A 1 193 ? -12.816 -17.821 1.828 1.00 97.31 193 ILE A O 1
ATOM 1570 N N . MET A 1 194 ? -10.931 -18.152 3.011 1.00 96.31 194 MET A N 1
ATOM 1571 C CA . MET A 1 194 ? -11.020 -19.619 3.074 1.00 96.31 194 MET A CA 1
ATOM 1572 C C . MET A 1 194 ? -11.627 -20.142 4.380 1.00 96.31 194 MET A C 1
ATOM 1574 O O . MET A 1 194 ? -11.968 -21.319 4.467 1.00 96.31 194 MET A O 1
ATOM 1578 N N . GLY A 1 195 ? -11.785 -19.282 5.385 1.00 92.44 195 GLY A N 1
ATOM 1579 C CA . GLY A 1 195 ? -12.392 -19.637 6.661 1.00 92.44 195 GLY A CA 1
ATOM 1580 C C . GLY A 1 195 ? -12.649 -18.421 7.544 1.00 92.44 195 GLY A C 1
ATOM 1581 O O . GLY A 1 195 ? -12.231 -17.307 7.232 1.00 92.44 195 GLY A O 1
ATOM 1582 N N . GLU A 1 196 ? -13.336 -18.658 8.657 1.00 96.38 196 GLU A N 1
ATOM 1583 C CA . GLU A 1 196 ? -13.644 -17.631 9.655 1.00 96.38 196 GLU A CA 1
ATOM 1584 C C . GLU A 1 196 ? -12.361 -17.056 10.289 1.00 96.38 196 GLU A C 1
ATOM 1586 O O . GLU A 1 196 ? -11.403 -17.803 10.532 1.00 96.38 196 GLU A O 1
ATOM 1591 N N . PRO A 1 197 ? -12.316 -15.750 10.612 1.00 97.06 197 PRO A N 1
ATOM 1592 C CA . PRO A 1 197 ? -11.186 -15.165 11.316 1.00 97.06 197 PRO A CA 1
ATOM 1593 C C . PRO A 1 197 ? -10.983 -15.782 12.698 1.00 97.06 197 PRO A C 1
ATOM 1595 O O . PRO A 1 197 ? -11.892 -15.844 13.527 1.00 97.06 197 PRO A O 1
ATOM 1598 N N . ILE A 1 198 ? -9.737 -16.131 13.005 1.00 97.94 198 ILE A N 1
ATOM 1599 C CA . ILE A 1 198 ? -9.334 -16.502 14.360 1.00 97.94 198 ILE A CA 1
ATOM 1600 C C . ILE A 1 198 ? -8.991 -15.212 15.106 1.00 97.94 198 ILE A C 1
ATOM 1602 O O . ILE A 1 198 ? -7.925 -14.633 14.885 1.00 97.94 198 ILE A O 1
ATOM 1606 N N . ILE A 1 199 ? -9.901 -14.750 15.966 1.00 97.94 199 ILE A N 1
ATOM 1607 C CA . ILE A 1 199 ? -9.760 -13.500 16.727 1.00 97.94 199 ILE A CA 1
ATOM 1608 C C . ILE A 1 199 ? -9.198 -13.782 18.123 1.00 97.94 199 ILE A C 1
ATOM 1610 O O . ILE A 1 199 ? -9.768 -14.555 18.891 1.00 97.94 199 ILE A O 1
ATOM 1614 N N . ASN A 1 200 ? -8.110 -13.097 18.477 1.00 96.75 200 ASN A N 1
ATOM 1615 C CA . ASN A 1 200 ? -7.550 -13.069 19.823 1.00 96.75 200 ASN A CA 1
ATOM 1616 C C . ASN A 1 200 ? -7.372 -11.613 20.274 1.00 96.75 200 ASN A C 1
ATOM 1618 O O . ASN A 1 200 ? -6.451 -10.926 19.823 1.00 96.75 200 ASN A O 1
ATOM 1622 N N . GLN A 1 201 ? -8.270 -11.159 21.155 1.00 95.12 201 GLN A N 1
ATOM 1623 C CA . GLN A 1 201 ? -8.346 -9.777 21.641 1.00 95.12 201 GLN A CA 1
ATOM 1624 C C . GLN A 1 201 ? -8.401 -8.767 20.480 1.00 95.12 201 GLN A C 1
ATOM 1626 O O . GLN A 1 201 ? -9.407 -8.687 19.773 1.00 95.12 201 GLN A O 1
ATOM 1631 N N . ASP A 1 202 ? -7.309 -8.033 20.271 1.00 97.19 202 ASP A N 1
ATOM 1632 C CA . ASP A 1 202 ? -7.166 -6.997 19.252 1.00 97.19 202 ASP A CA 1
ATOM 1633 C C . ASP A 1 202 ? -6.443 -7.496 17.998 1.00 97.19 202 ASP A C 1
ATOM 1635 O O . ASP A 1 202 ? -6.049 -6.701 17.153 1.00 97.19 202 ASP A O 1
ATOM 1639 N N . THR A 1 203 ? -6.245 -8.803 17.845 1.00 97.94 203 THR A N 1
ATOM 1640 C CA . THR A 1 203 ? -5.618 -9.390 16.655 1.00 97.94 203 THR A CA 1
ATOM 1641 C C . THR A 1 203 ? -6.549 -10.389 15.992 1.00 97.94 203 THR A C 1
ATOM 1643 O O . THR A 1 203 ? -7.348 -11.046 16.659 1.00 97.94 203 THR A O 1
ATOM 1646 N N . ALA A 1 204 ? -6.453 -10.503 14.671 1.00 98.25 204 ALA A N 1
ATOM 1647 C CA . ALA A 1 204 ? -7.156 -11.526 13.912 1.00 98.25 204 ALA A CA 1
ATOM 1648 C C . ALA A 1 204 ? -6.225 -12.139 12.868 1.00 98.25 204 ALA A C 1
ATOM 1650 O O . ALA A 1 204 ? -5.379 -11.449 12.294 1.00 98.25 204 ALA A O 1
ATOM 1651 N N . VAL A 1 205 ? -6.390 -13.434 12.621 1.00 97.94 205 VAL A N 1
ATOM 1652 C CA . VAL A 1 205 ? -5.722 -14.143 11.528 1.00 97.94 205 VAL A CA 1
ATOM 1653 C C . VAL A 1 205 ? -6.783 -14.716 10.607 1.00 97.94 205 VAL A C 1
ATOM 1655 O O . VAL A 1 205 ? -7.696 -15.394 11.072 1.00 97.94 205 VAL A O 1
ATOM 1658 N N . ILE A 1 206 ? -6.652 -14.447 9.311 1.00 97.50 206 ILE A N 1
ATOM 1659 C CA . ILE A 1 206 ? -7.567 -14.930 8.276 1.00 97.50 206 ILE A CA 1
ATOM 1660 C C . ILE A 1 206 ? -6.766 -15.712 7.248 1.00 97.50 206 ILE A C 1
ATOM 1662 O O . ILE A 1 206 ? -5.723 -15.250 6.784 1.00 97.50 206 ILE A O 1
ATOM 1666 N N . GLU A 1 207 ? -7.261 -16.891 6.893 1.00 97.25 207 GLU A N 1
ATOM 1667 C CA . GLU A 1 207 ? -6.744 -17.657 5.767 1.00 97.25 207 GLU A CA 1
ATOM 1668 C C . GLU A 1 207 ? -7.434 -17.210 4.478 1.00 97.25 207 GLU A C 1
ATOM 1670 O O . GLU A 1 207 ? -8.662 -17.114 4.409 1.00 97.25 207 GLU A O 1
ATOM 1675 N N . ILE A 1 208 ? -6.633 -16.920 3.460 1.00 96.75 208 ILE A N 1
ATOM 1676 C CA . ILE A 1 208 ? -7.096 -16.478 2.150 1.00 96.75 208 ILE A CA 1
ATOM 1677 C C . ILE A 1 208 ? -6.474 -17.340 1.059 1.00 96.75 208 ILE A C 1
ATOM 1679 O O . ILE A 1 208 ? -5.382 -17.874 1.229 1.00 96.75 208 ILE A O 1
ATOM 1683 N N . ALA A 1 209 ? -7.148 -17.431 -0.080 1.00 96.06 209 ALA A N 1
ATOM 1684 C CA . ALA A 1 209 ? -6.590 -17.977 -1.305 1.00 96.06 209 ALA A CA 1
ATOM 1685 C C . ALA A 1 209 ? -6.421 -16.853 -2.332 1.00 96.06 209 ALA A C 1
ATOM 1687 O O . ALA A 1 209 ? -7.371 -16.105 -2.564 1.00 96.06 209 ALA A O 1
ATOM 1688 N N . VAL A 1 210 ? -5.232 -16.729 -2.927 1.00 93.75 210 VAL A N 1
ATOM 1689 C CA . VAL A 1 210 ? -4.842 -15.656 -3.866 1.00 93.75 210 VAL A CA 1
ATOM 1690 C C . VAL A 1 210 ? -3.994 -16.199 -5.028 1.00 93.75 210 VAL A C 1
ATOM 1692 O O . VAL A 1 210 ? -3.569 -17.353 -5.012 1.00 93.75 210 VAL A O 1
ATOM 1695 N N . GLY A 1 211 ? -3.741 -15.375 -6.046 1.00 88.94 211 GLY A N 1
ATOM 1696 C CA . GLY A 1 211 ? -3.094 -15.748 -7.309 1.00 88.94 211 GLY A CA 1
ATOM 1697 C C . GLY A 1 211 ? -4.089 -15.920 -8.458 1.00 88.94 211 GLY A C 1
ATOM 1698 O O . GLY A 1 211 ? -5.295 -15.889 -8.238 1.00 88.94 211 GLY A O 1
ATOM 1699 N N . TYR A 1 212 ? -3.572 -16.140 -9.673 1.00 80.81 212 TYR A N 1
ATOM 1700 C CA . TYR A 1 212 ? -4.359 -16.199 -10.916 1.00 80.81 212 TYR A CA 1
ATOM 1701 C C . TYR A 1 212 ? -5.555 -17.166 -10.871 1.00 80.81 212 TYR A C 1
ATOM 1703 O O . TYR A 1 212 ? -6.525 -16.950 -11.585 1.00 80.81 212 TYR A O 1
ATOM 1711 N N . ASN A 1 213 ? -5.496 -18.210 -10.035 1.00 82.00 213 ASN A N 1
ATOM 1712 C CA . ASN A 1 213 ? -6.582 -19.178 -9.838 1.00 82.00 213 ASN A CA 1
ATOM 1713 C C . ASN A 1 213 ? -6.997 -19.325 -8.360 1.00 82.00 213 ASN A C 1
ATOM 1715 O O . ASN A 1 213 ? -7.625 -20.320 -7.990 1.00 82.00 213 ASN A O 1
ATOM 1719 N N . SER A 1 214 ? -6.575 -18.388 -7.500 1.00 84.44 214 SER A N 1
ATOM 1720 C CA . SER A 1 214 ? -6.645 -18.509 -6.036 1.00 84.44 214 SER A CA 1
ATOM 1721 C C . SER A 1 214 ? -6.204 -19.897 -5.546 1.00 84.44 214 SER A C 1
ATOM 1723 O O . SER A 1 214 ? -6.924 -20.615 -4.848 1.00 84.44 214 SER A O 1
ATOM 1725 N N . ASP A 1 215 ? -5.008 -20.285 -5.983 1.00 86.75 215 ASP A N 1
ATOM 1726 C CA . ASP A 1 215 ? -4.355 -21.566 -5.719 1.00 86.75 215 ASP A CA 1
ATOM 1727 C C . ASP A 1 215 ? -3.273 -21.472 -4.632 1.00 86.75 215 ASP A C 1
ATOM 1729 O O . ASP A 1 215 ? -2.806 -22.498 -4.136 1.00 86.75 215 ASP A O 1
ATOM 1733 N N . ARG A 1 216 ? -2.906 -20.256 -4.210 1.00 91.56 216 ARG A N 1
ATOM 1734 C CA . ARG A 1 216 ? -1.958 -20.019 -3.116 1.00 91.56 216 ARG A CA 1
ATOM 1735 C C . ARG A 1 216 ? -2.695 -19.662 -1.834 1.00 91.56 216 ARG A C 1
ATOM 1737 O O . ARG A 1 216 ? -3.389 -18.648 -1.779 1.00 91.56 216 ARG A O 1
ATOM 1744 N N . LEU A 1 217 ? -2.534 -20.499 -0.810 1.00 94.06 217 LEU A N 1
ATOM 1745 C CA . LEU A 1 217 ? -3.078 -20.269 0.526 1.00 94.06 217 LEU A CA 1
ATOM 1746 C C . LEU A 1 217 ? -2.129 -19.406 1.350 1.00 94.06 217 LEU A C 1
ATOM 1748 O O . LEU A 1 217 ? -1.011 -19.819 1.653 1.00 94.06 217 LEU A O 1
ATOM 1752 N N . ASN A 1 218 ? -2.622 -18.245 1.765 1.00 94.25 218 ASN A N 1
ATOM 1753 C CA . ASN A 1 218 ? -1.879 -17.260 2.532 1.00 94.25 218 ASN A CA 1
ATOM 1754 C C . ASN A 1 218 ? -2.616 -16.922 3.828 1.00 94.25 218 ASN A C 1
ATOM 1756 O O . ASN A 1 218 ? -3.825 -17.115 3.961 1.00 94.25 218 ASN A O 1
ATOM 1760 N N . LYS A 1 219 ? -1.877 -16.385 4.802 1.00 95.12 219 LYS A N 1
ATOM 1761 C CA . LYS A 1 219 ? -2.447 -15.895 6.060 1.00 95.12 219 LYS A CA 1
ATOM 1762 C C . LYS A 1 219 ? -2.265 -14.394 6.160 1.00 95.12 219 LYS A C 1
ATOM 1764 O O . LYS A 1 219 ? -1.150 -13.887 6.036 1.00 95.12 219 LYS A O 1
ATOM 1769 N N . VAL A 1 220 ? -3.360 -13.704 6.449 1.00 96.62 220 VAL A N 1
ATOM 1770 C CA . VAL A 1 220 ? -3.364 -12.271 6.730 1.00 96.62 220 VAL A CA 1
ATOM 1771 C C . VAL A 1 220 ? -3.504 -12.063 8.221 1.00 96.62 220 VAL A C 1
ATOM 1773 O O . VAL A 1 220 ? -4.378 -12.653 8.856 1.00 96.62 220 VAL A O 1
ATOM 1776 N N . LYS A 1 221 ? -2.649 -11.213 8.781 1.00 97.69 221 LYS A N 1
ATOM 1777 C CA . LYS A 1 221 ? -2.763 -10.748 10.160 1.00 97.69 221 LYS A CA 1
ATOM 1778 C C . LYS A 1 221 ? -3.340 -9.346 10.163 1.00 97.69 221 LYS A C 1
ATOM 1780 O O . LYS A 1 221 ? -2.872 -8.465 9.439 1.00 97.69 221 LYS A O 1
ATOM 1785 N N . LEU A 1 222 ? -4.325 -9.148 11.022 1.00 98.31 222 LEU A N 1
ATOM 1786 C CA . LEU A 1 222 ? -5.006 -7.884 11.234 1.00 98.31 222 LEU A CA 1
ATOM 1787 C C . LEU A 1 222 ? -4.848 -7.453 12.687 1.00 98.31 222 LEU A C 1
ATOM 1789 O O . LEU A 1 222 ? -4.759 -8.289 13.590 1.00 98.31 222 LEU A O 1
ATOM 1793 N N . ILE A 1 223 ? -4.875 -6.144 12.903 1.00 98.06 223 ILE A N 1
ATOM 1794 C CA . ILE A 1 223 ? -4.894 -5.537 14.228 1.00 98.06 223 ILE A CA 1
ATOM 1795 C C . ILE A 1 223 ? -6.077 -4.589 14.361 1.00 98.06 223 ILE A C 1
ATOM 1797 O O . ILE A 1 223 ? -6.420 -3.846 13.439 1.00 98.06 223 ILE A O 1
ATOM 1801 N N . LYS A 1 224 ? -6.716 -4.616 15.523 1.00 97.75 224 LYS A N 1
ATOM 1802 C CA . LYS A 1 224 ? -7.822 -3.746 15.875 1.00 97.75 224 LYS A CA 1
ATOM 1803 C C . LYS A 1 224 ? -7.274 -2.499 16.550 1.00 97.75 224 LYS A C 1
ATOM 1805 O O . LYS A 1 224 ? -6.644 -2.570 17.603 1.00 97.75 224 LYS A O 1
ATOM 1810 N N . ARG A 1 225 ? -7.544 -1.329 15.972 1.00 95.56 225 ARG A N 1
ATOM 1811 C CA . ARG A 1 225 ? -7.316 -0.034 16.629 1.00 95.56 225 ARG A CA 1
ATOM 1812 C C . ARG A 1 225 ? -8.669 0.607 16.894 1.00 95.56 225 ARG A C 1
ATOM 1814 O O . ARG A 1 225 ? -9.371 1.041 15.975 1.00 95.56 225 ARG A O 1
ATOM 1821 N N . ARG A 1 226 ? -9.050 0.654 18.173 1.00 91.44 226 ARG A N 1
ATOM 1822 C CA . ARG A 1 226 ? -10.372 1.101 18.644 1.00 91.44 226 ARG A CA 1
ATOM 1823 C C . ARG A 1 226 ? -11.490 0.212 18.086 1.00 91.44 226 ARG A C 1
ATOM 1825 O O . ARG A 1 226 ? -11.710 -0.883 18.588 1.00 91.44 226 ARG A O 1
ATOM 1832 N N . LYS A 1 227 ? -12.210 0.672 17.062 1.00 94.44 227 LYS A N 1
ATOM 1833 C CA . LYS A 1 227 ? -13.368 -0.030 16.480 1.00 94.44 227 LYS A CA 1
ATOM 1834 C C . LYS A 1 227 ? -13.107 -0.595 15.081 1.00 94.44 227 LYS A C 1
ATOM 1836 O O . LYS A 1 227 ? -14.012 -1.201 14.525 1.00 94.44 227 LYS A O 1
ATOM 1841 N N . HIS A 1 228 ? -11.901 -0.416 14.542 1.00 97.69 228 HIS A N 1
ATOM 1842 C CA . HIS A 1 228 ? -11.584 -0.749 13.155 1.00 97.69 228 HIS A CA 1
ATOM 1843 C C . HIS A 1 228 ? -10.385 -1.696 13.056 1.00 97.69 228 HIS A C 1
ATOM 1845 O O . HIS A 1 228 ? -9.492 -1.654 13.905 1.00 97.69 228 HIS A O 1
ATOM 1851 N N . TRP A 1 229 ? -10.377 -2.518 12.013 1.00 98.25 229 TRP A N 1
ATOM 1852 C CA . TRP A 1 229 ? -9.374 -3.521 11.682 1.00 98.25 229 TRP A CA 1
ATOM 1853 C C . TRP A 1 229 ? -8.478 -3.054 10.540 1.00 98.25 229 TRP A C 1
ATOM 1855 O O . TRP A 1 229 ? -8.952 -2.546 9.520 1.00 98.25 229 TRP A O 1
ATOM 1865 N N . TYR A 1 230 ? -7.181 -3.282 10.702 1.00 97.81 230 TYR A N 1
ATOM 1866 C CA . TYR A 1 230 ? -6.144 -2.842 9.778 1.00 97.81 230 TYR A CA 1
ATOM 1867 C C . TYR A 1 230 ? -5.184 -3.983 9.461 1.00 97.81 230 TYR A C 1
ATOM 1869 O O . TYR A 1 230 ? -4.938 -4.834 10.317 1.00 97.81 230 TYR A O 1
ATOM 1877 N N . LEU A 1 231 ? -4.626 -3.992 8.250 1.00 97.00 231 LEU A N 1
ATOM 1878 C CA . LEU A 1 231 ? -3.565 -4.914 7.856 1.00 97.00 231 LEU A CA 1
ATOM 1879 C C . LEU A 1 231 ? -2.336 -4.681 8.730 1.00 97.00 231 LEU A C 1
ATOM 1881 O O . LEU A 1 231 ? -1.815 -3.568 8.802 1.00 97.00 231 LEU A O 1
ATOM 1885 N N . LEU A 1 232 ? -1.882 -5.758 9.362 1.00 96.44 232 LEU A N 1
ATOM 1886 C CA . LEU A 1 232 ? -0.635 -5.804 10.115 1.00 96.44 232 LEU A CA 1
ATOM 1887 C C . LEU A 1 232 ? 0.432 -6.579 9.341 1.00 96.44 232 LEU A C 1
ATOM 1889 O O . LEU A 1 232 ? 1.590 -6.191 9.328 1.00 96.44 232 LEU A O 1
ATOM 1893 N N . SER A 1 233 ? 0.059 -7.678 8.682 1.00 95.00 233 SER A N 1
ATOM 1894 C CA . SER A 1 233 ? 0.976 -8.463 7.852 1.00 95.00 233 SER A CA 1
ATOM 1895 C C . SER A 1 233 ? 0.198 -9.258 6.812 1.00 95.00 233 SER A C 1
ATOM 1897 O O . SER A 1 233 ? -0.874 -9.791 7.102 1.00 95.00 233 SER A O 1
ATOM 1899 N N . LEU A 1 234 ? 0.757 -9.351 5.612 1.00 88.81 234 LEU A N 1
ATOM 1900 C CA . LEU A 1 234 ? 0.269 -10.186 4.529 1.00 88.81 234 LEU A CA 1
ATOM 1901 C C . LEU A 1 234 ? 1.472 -10.957 3.985 1.00 88.81 234 LEU A C 1
ATOM 1903 O O . LEU A 1 234 ? 2.361 -10.363 3.388 1.00 88.81 234 LEU A O 1
ATOM 1907 N N . VAL A 1 235 ? 1.525 -12.262 4.243 1.00 75.19 235 VAL A N 1
ATOM 1908 C CA . VAL A 1 235 ? 2.580 -13.121 3.690 1.00 75.19 235 VAL A CA 1
ATOM 1909 C C . VAL A 1 235 ? 2.097 -13.578 2.318 1.00 75.19 235 VAL A C 1
ATOM 1911 O O . VAL A 1 235 ? 1.138 -14.351 2.267 1.00 75.19 235 VAL A O 1
ATOM 1914 N N . MET A 1 236 ? 2.684 -13.036 1.243 1.00 67.38 236 MET A N 1
ATOM 1915 C CA . MET A 1 236 ? 2.351 -13.382 -0.149 1.00 67.38 236 MET A CA 1
ATOM 1916 C C . MET A 1 236 ? 3.368 -14.290 -0.815 1.00 67.38 236 MET A C 1
ATOM 1918 O O . MET A 1 236 ? 4.567 -14.147 -0.500 1.00 67.38 236 MET A O 1
#

Foldseek 3Di:
DPDPVVVVVVVVPPDDDDDDDPVRVVVVVVVVVVVVVVVVVLVVVLVVLLVQLLVLLLVVLVVVLVVLVVVLVVLVVVLVVLVPDDPPDDPVNSVVSNVVSVVVNVQSVQLSVLSVVVSVCSVDADDDPLFLDPVSLLVVLLVCLQVVPLPCLLRQADSSNLADPPSSCRSSVVSHDPVSSPVSSQWRNLKDWPDDWDDDPQKTKTWMQTHNNSNDIWIWIWGHDPRGIHTRYTDD

Organism: Marivirga tractuosa (strain ATCC 23168 / DSM 4126 / NBRC 15989 / NCIMB 1408 / VKM B-1430 / H-43) (NCBI:txid643867)

pLDDT: mean 89.99, std 13.55, range [32.38, 98.5]